Protein AF-0000000077946721 (afdb_homodimer)

Secondary structure (DSSP, 8-state):
--------EEHHHHHHHHTSTT-TTPEEEEEEEEE--TT-------EEEEEEE-HHHHHHHHHTT-EEE-HHHHHHH-TT-TTEEEE-------HHHHHHSS-TTSTT-----------TTS-S-----/--------EEHHHHHHHHTSTT-TTPEEEEEEEEE--TT-------EEEEEEE-HHHHHHHHHTT-EEE-HHHHHHH-TT-TTEEEE-------HHHHHHSS-TTSTT-------------S-------

Structure (mmCIF, N/CA/C/O backbone):
data_AF-0000000077946721-model_v1
#
loop_
_entity.id
_entity.type
_entity.pdbx_description
1 polymer 'Large ribosomal subunit protein uL15/eL18 domain-containing protein'
#
loop_
_atom_site.group_PDB
_atom_site.id
_atom_site.type_symbol
_atom_site.label_atom_id
_atom_site.label_alt_id
_atom_site.label_comp_id
_atom_site.label_asym_id
_atom_site.label_entity_id
_atom_site.label_seq_id
_atom_site.pdbx_PDB_ins_code
_atom_site.Cartn_x
_atom_site.Cartn_y
_atom_site.Cartn_z
_atom_site.occupancy
_atom_site.B_iso_or_equiv
_atom_site.auth_seq_id
_atom_site.auth_comp_id
_atom_site.auth_asym_id
_atom_site.auth_atom_id
_atom_site.pdbx_PDB_model_num
ATOM 1 N N . MET A 1 1 ? -19.969 -5.113 9.062 1 30.31 1 MET A N 1
ATOM 2 C CA . MET A 1 1 ? -19.062 -4.945 7.926 1 30.31 1 MET A CA 1
ATOM 3 C C . MET A 1 1 ? -17.891 -4.035 8.289 1 30.31 1 MET A C 1
ATOM 5 O O . MET A 1 1 ? -18.094 -2.871 8.641 1 30.31 1 MET A O 1
ATOM 9 N N . SER A 1 2 ? -17.016 -4.566 8.883 1 35.28 2 SER A N 1
ATOM 10 C CA . SER A 1 2 ? -15.914 -3.699 9.305 1 35.28 2 SER A CA 1
ATOM 11 C C . SER A 1 2 ? -15.398 -2.857 8.141 1 35.28 2 SER A C 1
ATOM 13 O O . SER A 1 2 ? -15.156 -3.377 7.055 1 35.28 2 SER A O 1
ATOM 15 N N . LYS A 1 3 ? -16.109 -1.803 7.871 1 43.62 3 LYS A N 1
ATOM 16 C CA . LYS A 1 3 ? -15.609 -0.827 6.91 1 43.62 3 LYS A CA 1
ATOM 17 C C . LYS A 1 3 ? -14.102 -0.644 7.055 1 43.62 3 LYS A C 1
ATOM 19 O O . LYS A 1 3 ? -13.641 0.12 7.906 1 43.62 3 LYS A O 1
ATOM 24 N N . THR A 1 4 ? -13.414 -1.786 6.945 1 49 4 THR A N 1
ATOM 25 C CA . THR A 1 4 ? -11.969 -1.622 7.078 1 49 4 THR A CA 1
ATOM 26 C C . THR A 1 4 ? -11.492 -0.4 6.297 1 49 4 THR A C 1
ATOM 28 O O . THR A 1 4 ? -11.258 -0.481 5.09 1 49 4 THR A O 1
ATOM 31 N N . ASN A 1 5 ? -12.211 0.656 6.574 1 50.84 5 ASN A N 1
ATOM 32 C CA . ASN A 1 5 ? -11.82 1.973 6.086 1 50.84 5 ASN A CA 1
ATOM 33 C C . ASN A 1 5 ? -10.359 2.279 6.406 1 50.84 5 ASN A C 1
ATOM 35 O O . ASN A 1 5 ? -9.852 1.864 7.449 1 50.84 5 ASN A O 1
ATOM 39 N N . ARG A 1 6 ? -9.531 2.207 5.43 1 64.38 6 ARG A N 1
ATOM 40 C CA . ARG A 1 6 ? -8.18 2.68 5.723 1 64.38 6 ARG A CA 1
ATOM 41 C C . ARG A 1 6 ? -8.188 4.148 6.125 1 64.38 6 ARG A C 1
ATOM 43 O O . ARG A 1 6 ? -8.469 5.023 5.301 1 64.38 6 ARG A O 1
ATOM 50 N N . PRO A 1 7 ? -8.031 4.348 7.453 1 70.81 7 PRO A N 1
ATOM 51 C CA . PRO A 1 7 ? -8.086 5.734 7.914 1 70.81 7 PRO A CA 1
ATOM 52 C C . PRO A 1 7 ? -7.129 6.648 7.156 1 70.81 7 PRO A C 1
ATOM 54 O O . PRO A 1 7 ? -6.066 6.203 6.715 1 70.81 7 PRO A O 1
ATOM 57 N N . PRO A 1 8 ? -7.672 7.84 6.898 1 84.94 8 PRO A N 1
ATOM 58 C CA . PRO A 1 8 ? -6.781 8.82 6.277 1 84.94 8 PRO A CA 1
ATOM 59 C C . PRO A 1 8 ? -5.512 9.062 7.094 1 84.94 8 PRO A C 1
ATOM 61 O O . PRO A 1 8 ? -5.496 8.82 8.305 1 84.94 8 PRO A O 1
ATOM 64 N N . LEU A 1 9 ? -4.492 9.359 6.453 1 92.62 9 LEU A N 1
ATOM 65 C CA . LEU A 1 9 ? -3.213 9.664 7.078 1 92.62 9 LEU A CA 1
ATOM 66 C C . LEU A 1 9 ? -2.928 11.164 7.02 1 92.62 9 LEU A C 1
ATOM 68 O O . LEU A 1 9 ? -2.904 11.75 5.934 1 92.62 9 LEU A O 1
ATOM 72 N N . SER A 1 10 ? -2.742 11.773 8.203 1 95.06 10 SER A N 1
ATOM 73 C CA . SER A 1 10 ? -2.422 13.195 8.234 1 95.06 10 SER A CA 1
ATOM 74 C C . SER A 1 10 ? -0.959 13.445 7.883 1 95.06 10 SER A C 1
ATOM 76 O O . SER A 1 10 ? -0.113 12.57 8.07 1 95.06 10 SER A O 1
ATOM 78 N N . ILE A 1 11 ? -0.717 14.609 7.379 1 95.56 11 ILE A N 1
ATOM 79 C CA . ILE A 1 11 ? 0.647 14.977 7.02 1 95.56 11 ILE A CA 1
ATOM 80 C C . ILE A 1 11 ? 1.546 14.891 8.25 1 95.56 11 ILE A C 1
ATOM 82 O O . ILE A 1 11 ? 2.713 14.508 8.148 1 95.56 11 ILE A O 1
ATOM 86 N N . SER A 1 12 ? 1.035 15.297 9.438 1 94.81 12 SER A N 1
ATOM 87 C CA . SER A 1 12 ? 1.824 15.25 10.664 1 94.81 12 SER A CA 1
ATOM 88 C C . SER A 1 12 ? 2.281 13.828 10.969 1 94.81 12 SER A C 1
ATOM 90 O O . SER A 1 12 ? 3.443 13.602 11.312 1 94.81 12 SER A O 1
ATOM 92 N N . ARG A 1 13 ? 1.341 12.906 10.82 1 92.62 13 ARG A N 1
ATOM 93 C CA . ARG A 1 13 ? 1.672 11.508 11.07 1 92.62 13 ARG A CA 1
ATOM 94 C C . ARG A 1 13 ? 2.646 10.977 10.023 1 92.62 13 ARG A C 1
ATOM 96 O O . ARG A 1 13 ? 3.561 10.219 10.344 1 92.62 13 ARG A O 1
ATOM 103 N N . LEU A 1 14 ? 2.371 11.336 8.844 1 94 14 LEU A N 1
ATOM 104 C CA . LEU A 1 14 ? 3.264 10.969 7.75 1 94 14 LEU A CA 1
ATOM 105 C C . LEU A 1 14 ? 4.691 11.414 8.039 1 94 14 LEU A C 1
ATOM 107 O O . LEU A 1 14 ? 5.629 10.617 7.926 1 94 14 LEU A O 1
ATOM 111 N N . ILE A 1 15 ? 4.824 12.641 8.492 1 94.5 15 ILE A N 1
ATOM 112 C CA . ILE A 1 15 ? 6.137 13.211 8.789 1 94.5 15 ILE A CA 1
ATOM 113 C C . ILE A 1 15 ? 6.789 12.438 9.93 1 94.5 15 ILE A C 1
ATOM 115 O O . ILE A 1 15 ? 7.977 12.102 9.867 1 94.5 15 ILE A O 1
ATOM 119 N N . ARG A 1 16 ? 6.055 12.133 10.906 1 92.38 16 ARG A N 1
ATOM 120 C CA . ARG A 1 16 ? 6.578 11.414 12.062 1 92.38 16 ARG A CA 1
ATOM 121 C C . ARG A 1 16 ? 7.109 10.039 11.656 1 92.38 16 ARG A C 1
ATOM 123 O O . ARG A 1 16 ? 8.188 9.633 12.094 1 92.38 16 ARG A O 1
ATOM 130 N N . LYS A 1 17 ? 6.391 9.414 10.797 1 91.19 17 LYS A N 1
ATOM 131 C CA . LYS A 1 17 ? 6.785 8.078 10.359 1 91.19 17 LYS A CA 1
ATOM 132 C C . LYS A 1 17 ? 8.008 8.133 9.445 1 91.19 17 LYS A C 1
ATOM 134 O O . LYS A 1 17 ? 8.836 7.215 9.445 1 91.19 17 LYS A O 1
ATOM 139 N N . MET A 1 18 ? 8.062 9.148 8.758 1 92.81 18 MET A N 1
ATOM 140 C CA . MET A 1 18 ? 9.156 9.258 7.793 1 92.81 18 MET A CA 1
ATOM 141 C C . MET A 1 18 ? 10.445 9.703 8.484 1 92.81 18 MET A C 1
ATOM 143 O O . MET A 1 18 ? 11.523 9.609 7.895 1 92.81 18 MET A O 1
ATOM 147 N N . LYS A 1 19 ? 10.328 10.156 9.656 1 90.31 19 LYS A N 1
ATOM 148 C CA . LYS A 1 19 ? 11.5 10.594 10.398 1 90.31 19 LYS A CA 1
ATOM 149 C C . LYS A 1 19 ? 12.312 9.406 10.906 1 90.31 19 LYS A C 1
ATOM 151 O O . LYS A 1 19 ? 13.469 9.562 11.297 1 90.31 19 LYS A O 1
ATOM 156 N N . ASN A 1 20 ? 11.688 8.25 10.875 1 86.62 20 ASN A N 1
ATOM 157 C CA . ASN A 1 20 ? 12.414 7.059 11.289 1 86.62 20 ASN A CA 1
ATOM 158 C C . ASN A 1 20 ? 13.688 6.863 10.461 1 86.62 20 ASN A C 1
ATOM 160 O O . ASN A 1 20 ? 13.68 7.086 9.25 1 86.62 20 ASN A O 1
ATOM 164 N N . PRO A 1 21 ? 14.758 6.469 11.148 1 82.38 21 PRO A N 1
ATOM 165 C CA . PRO A 1 21 ? 16.016 6.277 10.422 1 82.38 21 PRO A CA 1
ATOM 166 C C . PRO A 1 21 ? 15.883 5.273 9.273 1 82.38 21 PRO A C 1
ATOM 168 O O . PRO A 1 21 ? 15.18 4.273 9.406 1 82.38 21 PRO A O 1
ATOM 171 N N . GLY A 1 22 ? 16.531 5.562 8.188 1 82.62 22 GLY A N 1
ATOM 172 C CA . GLY A 1 22 ? 16.531 4.66 7.043 1 82.62 22 GLY A CA 1
ATOM 173 C C . GLY A 1 22 ? 15.477 5 6.012 1 82.62 22 GLY A C 1
ATOM 174 O O . GLY A 1 22 ? 15.367 4.332 4.984 1 82.62 22 GLY A O 1
ATOM 175 N N . ARG A 1 23 ? 14.742 6.008 6.367 1 85.62 23 ARG A N 1
ATOM 176 C CA . ARG A 1 23 ? 13.664 6.363 5.445 1 85.62 23 ARG A CA 1
ATOM 177 C C . ARG A 1 23 ? 13.977 7.668 4.723 1 85.62 23 ARG A C 1
ATOM 179 O O . ARG A 1 23 ? 13.086 8.266 4.105 1 85.62 23 ARG A O 1
ATOM 186 N N . GLU A 1 24 ? 15.266 7.902 4.785 1 85.31 24 GLU A N 1
ATOM 187 C CA . GLU A 1 24 ? 15.688 9.125 4.105 1 85.31 24 GLU A CA 1
ATOM 188 C C . GLU A 1 24 ? 15.602 8.969 2.59 1 85.31 24 GLU A C 1
ATOM 190 O O . GLU A 1 24 ? 16.016 7.945 2.037 1 85.31 24 GLU A O 1
ATOM 195 N N . ASN A 1 25 ? 14.977 9.805 1.843 1 86.56 25 ASN A N 1
ATOM 196 C CA . ASN A 1 25 ? 14.898 9.883 0.388 1 86.56 25 ASN A CA 1
ATOM 197 C C . ASN A 1 25 ? 13.953 8.828 -0.177 1 86.56 25 ASN A C 1
ATOM 199 O O . ASN A 1 25 ? 13.945 8.578 -1.384 1 86.56 25 ASN A O 1
ATOM 203 N N . LEU A 1 26 ? 13.297 8.148 0.708 1 91.44 26 LEU A N 1
ATOM 204 C CA . LEU A 1 26 ? 12.312 7.184 0.243 1 91.44 26 LEU A CA 1
ATOM 205 C C . LEU A 1 26 ? 10.977 7.863 -0.048 1 91.44 26 LEU A C 1
ATOM 207 O O . LEU A 1 26 ? 10.672 8.906 0.53 1 91.44 26 LEU A O 1
ATOM 211 N N . THR A 1 27 ? 10.289 7.281 -0.917 1 94.38 27 THR A N 1
ATOM 212 C CA . THR A 1 27 ? 8.945 7.766 -1.222 1 94.38 27 THR A CA 1
ATOM 213 C C . THR A 1 27 ? 7.922 7.164 -0.26 1 94.38 27 THR A C 1
ATOM 215 O O . THR A 1 27 ? 7.844 5.945 -0.11 1 94.38 27 THR A O 1
ATOM 218 N N . ALA A 1 28 ? 7.219 8.031 0.441 1 95.06 28 ALA A N 1
ATOM 219 C CA . ALA A 1 28 ? 6.133 7.559 1.298 1 95.06 28 ALA A CA 1
ATOM 220 C C . ALA A 1 28 ? 4.93 7.125 0.469 1 95.06 28 ALA A C 1
ATOM 222 O O . ALA A 1 28 ? 4.375 7.918 -0.294 1 95.06 28 ALA A O 1
ATOM 223 N N . VAL A 1 29 ? 4.523 5.887 0.625 1 94.25 29 VAL A N 1
ATOM 224 C CA . VAL A 1 29 ? 3.4 5.332 -0.123 1 94.25 29 VAL A CA 1
ATOM 225 C C . VAL A 1 29 ? 2.219 5.102 0.816 1 94.25 29 VAL A C 1
ATOM 227 O O . VAL A 1 29 ? 2.344 4.387 1.815 1 94.25 29 VAL A O 1
ATOM 230 N N . VAL A 1 30 ? 1.104 5.746 0.432 1 93.19 30 VAL A N 1
ATOM 231 C CA . VAL A 1 30 ? -0.109 5.645 1.237 1 93.19 30 VAL A CA 1
ATOM 232 C C . VAL A 1 30 ? -1.278 5.207 0.358 1 93.19 30 VAL A C 1
ATOM 234 O O . VAL A 1 30 ? -1.646 5.91 -0.588 1 93.19 30 VAL A O 1
ATOM 237 N N . VAL A 1 31 ? -1.784 4.047 0.644 1 92.56 31 VAL A N 1
ATOM 238 C CA . VAL A 1 31 ? -2.98 3.607 -0.068 1 92.56 31 VAL A CA 1
ATOM 239 C C . VAL A 1 31 ? -4.223 4.18 0.609 1 92.56 31 VAL A C 1
ATOM 241 O O . VAL A 1 31 ? -4.941 3.463 1.312 1 92.56 31 VAL A O 1
ATOM 244 N N . GLY A 1 32 ? -4.5 5.41 0.414 1 92.44 32 GLY A N 1
ATOM 245 C CA . GLY A 1 32 ? -5.582 6.176 1.014 1 92.44 32 GLY A CA 1
ATOM 246 C C . GLY A 1 32 ? -5.434 7.672 0.81 1 92.44 32 GLY A C 1
ATOM 247 O O . GLY A 1 32 ? -4.859 8.117 -0.186 1 92.44 32 GLY A O 1
ATOM 248 N N . THR A 1 33 ? -6.07 8.344 1.783 1 93.75 33 THR A N 1
ATOM 249 C CA . THR A 1 33 ? -6.082 9.797 1.658 1 93.75 33 THR A CA 1
ATOM 250 C C . THR A 1 33 ? -5.094 10.438 2.631 1 93.75 33 THR A C 1
ATOM 252 O O . THR A 1 33 ? -5.02 10.039 3.797 1 93.75 33 THR A O 1
ATOM 255 N N . ILE A 1 34 ? -4.324 11.352 2.098 1 95.94 34 ILE A N 1
ATOM 256 C CA . ILE A 1 34 ? -3.475 12.188 2.939 1 95.94 34 ILE A CA 1
ATOM 257 C C . ILE A 1 34 ? -4.168 13.523 3.211 1 95.94 34 ILE A C 1
ATOM 259 O O . ILE A 1 34 ? -4.625 14.188 2.281 1 95.94 34 ILE A O 1
ATOM 263 N N . THR A 1 35 ? -4.219 13.82 4.461 1 96.62 35 THR A N 1
ATOM 264 C CA . THR A 1 35 ? -4.934 15.039 4.84 1 96.62 35 THR A CA 1
ATOM 265 C C . THR A 1 35 ? -3.979 16.047 5.457 1 96.62 35 THR A C 1
ATOM 267 O O . THR A 1 35 ? -2.865 15.703 5.859 1 96.62 35 THR A O 1
ATOM 270 N N . ASP A 1 36 ? -4.5 17.234 5.484 1 95.31 36 ASP A N 1
ATOM 271 C CA . ASP A 1 36 ? -3.725 18.312 6.094 1 95.31 36 ASP A CA 1
ATOM 272 C C . ASP A 1 36 ? -3.865 18.297 7.613 1 95.31 36 ASP A C 1
ATOM 274 O O . ASP A 1 36 ? -4.816 17.719 8.148 1 95.31 36 ASP A O 1
ATOM 278 N N . ASP A 1 37 ? -2.809 18.875 8.148 1 93.62 37 ASP A N 1
ATOM 279 C CA . ASP A 1 37 ? -2.779 19.125 9.586 1 93.62 37 ASP A CA 1
ATOM 280 C C . ASP A 1 37 ? -2.359 20.562 9.891 1 93.62 37 ASP A C 1
ATOM 282 O O . ASP A 1 37 ? -1.182 20.906 9.766 1 93.62 37 ASP A O 1
ATOM 286 N N . VAL A 1 38 ? -3.293 21.344 10.43 1 88.31 38 VAL A N 1
ATOM 287 C CA . VAL A 1 38 ? -3.105 22.781 10.594 1 88.31 38 VAL A CA 1
ATOM 288 C C . VAL A 1 38 ? -2.107 23.047 11.719 1 88.31 38 VAL A C 1
ATOM 290 O O . VAL A 1 38 ? -1.571 24.141 11.836 1 88.31 38 VAL A O 1
ATOM 293 N N . ARG A 1 39 ? -1.866 22.047 12.539 1 88.38 39 ARG A N 1
ATOM 294 C CA . ARG A 1 39 ? -0.975 22.203 13.688 1 88.38 39 ARG A CA 1
ATOM 295 C C . ARG A 1 39 ? 0.486 22.141 13.258 1 88.38 39 ARG A C 1
ATOM 297 O O . ARG A 1 39 ? 1.378 22.547 14 1 88.38 39 ARG A O 1
ATOM 304 N N . LEU A 1 40 ? 0.627 21.641 12.031 1 88 40 LEU A N 1
ATOM 305 C CA . LEU A 1 40 ? 1.99 21.516 11.523 1 88 40 LEU A CA 1
ATOM 306 C C . LEU A 1 40 ? 2.5 22.859 11 1 88 40 LEU A C 1
ATOM 308 O O . LEU A 1 40 ? 1.855 23.484 10.148 1 88 40 LEU A O 1
ATOM 312 N N . LEU A 1 41 ? 3.609 23.312 11.586 1 83.94 41 LEU A N 1
ATOM 313 C CA . LEU A 1 41 ? 4.156 24.609 11.195 1 83.94 41 LEU A CA 1
ATOM 314 C C . LEU A 1 41 ? 5.012 24.469 9.938 1 83.94 41 LEU A C 1
ATOM 316 O O . LEU A 1 41 ? 4.898 25.281 9.016 1 83.94 41 LEU A O 1
ATOM 320 N N . LYS A 1 42 ? 5.855 23.469 9.875 1 90.25 42 LYS A N 1
ATOM 321 C CA . LYS A 1 42 ? 6.73 23.281 8.719 1 90.25 42 LYS A CA 1
ATOM 322 C C . LYS A 1 42 ? 6.656 21.844 8.195 1 90.25 42 LYS A C 1
ATOM 324 O O . LYS A 1 42 ? 6.68 20.891 8.977 1 90.25 42 LYS A O 1
ATOM 329 N N . VAL A 1 43 ? 6.562 21.828 6.926 1 92.44 43 VAL A N 1
ATOM 330 C CA . VAL A 1 43 ? 6.555 20.531 6.25 1 92.44 43 VAL A CA 1
ATOM 331 C C . VAL A 1 43 ? 7.898 20.312 5.559 1 92.44 43 VAL A C 1
ATOM 333 O O . VAL A 1 43 ? 8.352 21.141 4.781 1 92.44 43 VAL A O 1
ATOM 336 N N . PRO A 1 44 ? 8.57 19.281 5.895 1 94.62 44 PRO A N 1
ATOM 337 C CA . PRO A 1 44 ? 9.812 18.969 5.188 1 94.62 44 PRO A CA 1
ATOM 338 C C . PRO A 1 44 ? 9.586 18.547 3.738 1 94.62 44 PRO A C 1
ATOM 340 O O . PRO A 1 44 ? 8.438 18.312 3.336 1 94.62 44 PRO A O 1
ATOM 343 N N . LYS A 1 45 ? 10.727 18.516 3.051 1 94.94 45 LYS A N 1
ATOM 344 C CA . LYS A 1 45 ? 10.672 18 1.682 1 94.94 45 LYS A CA 1
ATOM 345 C C . LYS A 1 45 ? 10.406 16.5 1.658 1 94.94 45 LYS A C 1
ATOM 347 O O . LYS A 1 45 ? 11.211 15.719 2.156 1 94.94 45 LYS A O 1
ATOM 352 N N . LEU A 1 46 ? 9.266 16.156 1.107 1 94.5 46 LEU A N 1
ATOM 353 C CA . LEU A 1 46 ? 8.867 14.758 1.087 1 94.5 46 LEU A CA 1
ATOM 354 C C . LEU A 1 46 ? 8.453 14.328 -0.317 1 94.5 46 LEU A C 1
ATOM 356 O O . LEU A 1 46 ? 7.922 15.133 -1.084 1 94.5 46 LEU A O 1
ATOM 360 N N . LYS A 1 47 ? 8.727 13.109 -0.619 1 96.12 47 LYS A N 1
ATOM 361 C CA . LYS A 1 47 ? 8.141 12.461 -1.79 1 96.12 47 LYS A CA 1
ATOM 362 C C . LYS A 1 47 ? 6.984 11.547 -1.395 1 96.12 47 LYS A C 1
ATOM 364 O O . LYS A 1 47 ? 7.148 10.656 -0.557 1 96.12 47 LYS A O 1
ATOM 369 N N . VAL A 1 48 ? 5.867 11.797 -2.012 1 96.81 48 VAL A N 1
ATOM 370 C CA . VAL A 1 48 ? 4.68 11.094 -1.542 1 96.81 48 VAL A CA 1
ATOM 371 C C . VAL A 1 48 ? 3.932 10.492 -2.729 1 96.81 48 VAL A C 1
ATOM 373 O O . VAL A 1 48 ? 3.828 11.117 -3.787 1 96.81 48 VAL A O 1
ATOM 376 N N . CYS A 1 49 ? 3.457 9.297 -2.531 1 96.75 49 CYS A N 1
ATOM 377 C CA . CYS A 1 49 ? 2.52 8.617 -3.418 1 96.75 49 CYS A CA 1
ATOM 378 C C . CYS A 1 49 ? 1.262 8.195 -2.666 1 96.75 49 CYS A C 1
ATOM 380 O O . CYS A 1 49 ? 1.34 7.496 -1.656 1 96.75 49 CYS A O 1
ATOM 382 N N . ALA A 1 50 ? 0.081 8.695 -3.141 1 96.5 50 ALA A N 1
ATOM 383 C CA . ALA A 1 50 ? -1.162 8.375 -2.443 1 96.5 50 ALA A CA 1
ATOM 384 C C . ALA A 1 50 ? -2.332 8.289 -3.418 1 96.5 50 ALA A C 1
ATOM 386 O O . ALA A 1 50 ? -2.26 8.812 -4.531 1 96.5 50 ALA A O 1
ATOM 387 N N . LEU A 1 51 ? -3.416 7.609 -2.998 1 95.06 51 LEU A N 1
ATOM 388 C CA . LEU A 1 51 ? -4.621 7.574 -3.818 1 95.06 51 LEU A CA 1
ATOM 389 C C . LEU A 1 51 ? -5.227 8.969 -3.959 1 95.06 51 LEU A C 1
ATOM 391 O O . LEU A 1 51 ? -5.664 9.352 -5.047 1 95.06 51 LEU A O 1
ATOM 395 N N . LYS A 1 52 ? -5.203 9.633 -2.791 1 95.06 52 LYS A N 1
ATOM 396 C CA . LYS A 1 52 ? -5.75 10.992 -2.762 1 95.06 52 LYS A CA 1
ATOM 397 C C . LYS A 1 52 ? -4.984 11.867 -1.777 1 95.06 52 LYS A C 1
ATOM 399 O O . LYS A 1 52 ? -4.594 11.414 -0.701 1 95.06 52 LYS A O 1
ATOM 404 N N . VAL A 1 53 ? -4.77 13.117 -2.252 1 96.44 53 VAL A N 1
ATOM 405 C CA . VAL A 1 53 ? -4.199 14.141 -1.385 1 96.44 53 VAL A CA 1
ATOM 406 C C . VAL A 1 53 ? -5.109 15.367 -1.363 1 96.44 53 VAL A C 1
ATOM 408 O O . VAL A 1 53 ? -5.5 15.875 -2.416 1 96.44 53 VAL A O 1
ATOM 411 N N . THR A 1 54 ? -5.457 15.758 -0.145 1 97.06 54 THR A N 1
ATOM 412 C CA . THR A 1 54 ? -6.316 16.938 -0.058 1 97.06 54 THR A CA 1
ATOM 413 C C . THR A 1 54 ? -5.598 18.172 -0.591 1 97.06 54 THR A C 1
ATOM 415 O O . THR A 1 54 ? -4.367 18.219 -0.596 1 97.06 54 THR A O 1
ATOM 418 N N . ASP A 1 55 ? -6.371 19.109 -0.964 1 97 55 ASP A N 1
ATOM 419 C CA . ASP A 1 55 ? -5.824 20.312 -1.588 1 97 55 ASP A CA 1
ATOM 420 C C . ASP A 1 55 ? -4.855 21.031 -0.651 1 97 55 ASP A C 1
ATOM 422 O O . ASP A 1 55 ? -3.775 21.453 -1.07 1 97 55 ASP A O 1
ATOM 426 N N . ARG A 1 56 ? -5.195 21.203 0.575 1 96.12 56 ARG A N 1
ATOM 427 C CA . ARG A 1 56 ? -4.34 21.891 1.532 1 96.12 56 ARG A CA 1
ATOM 428 C C . ARG A 1 56 ? -3.041 21.125 1.762 1 96.12 56 ARG A C 1
ATOM 430 O O . ARG A 1 56 ? -1.961 21.719 1.788 1 96.12 56 ARG A O 1
ATOM 437 N N . ALA A 1 57 ? -3.182 19.828 1.873 1 97.12 57 ALA A N 1
ATOM 438 C CA . ALA A 1 57 ? -1.997 19 2.061 1 97.12 57 ALA A CA 1
ATOM 439 C C . ALA A 1 57 ? -1.08 19.062 0.843 1 97.12 57 ALA A C 1
ATOM 441 O O . ALA A 1 57 ? 0.141 19.156 0.982 1 97.12 57 ALA A O 1
ATOM 442 N N . ARG A 1 58 ? -1.725 19.031 -0.255 1 97.12 58 ARG A N 1
ATOM 443 C CA . ARG A 1 58 ? -0.977 19.109 -1.505 1 97.12 58 ARG A CA 1
ATOM 444 C C . ARG A 1 58 ? -0.177 20.406 -1.58 1 97.12 58 ARG A C 1
ATOM 446 O O . ARG A 1 58 ? 1.011 20.391 -1.909 1 97.12 58 ARG A O 1
ATOM 453 N N . SER A 1 59 ? -0.86 21.453 -1.347 1 96.69 59 SER A N 1
ATOM 454 C CA . SER A 1 59 ? -0.227 22.766 -1.397 1 96.69 59 SER A CA 1
ATOM 455 C C . SER A 1 59 ? 0.954 22.844 -0.435 1 96.69 59 SER A C 1
ATOM 457 O O . SER A 1 59 ? 2.02 23.359 -0.793 1 96.69 59 SER A O 1
ATOM 459 N N . ARG A 1 60 ? 0.828 22.312 0.699 1 96.12 60 ARG A N 1
ATOM 460 C CA . ARG A 1 60 ? 1.874 22.391 1.715 1 96.12 60 ARG A CA 1
ATOM 461 C C . ARG A 1 60 ? 3.068 21.531 1.337 1 96.12 60 ARG A C 1
ATOM 463 O O . ARG A 1 60 ? 4.219 21.938 1.512 1 96.12 60 ARG A O 1
ATOM 470 N N . ILE A 1 61 ? 2.783 20.375 0.776 1 96.81 61 ILE A N 1
ATOM 471 C CA . ILE A 1 61 ? 3.85 19.453 0.381 1 96.81 61 ILE A CA 1
ATOM 472 C C . ILE A 1 61 ? 4.652 20.062 -0.767 1 96.81 61 ILE A C 1
ATOM 474 O O . ILE A 1 61 ? 5.887 20.047 -0.747 1 96.81 61 ILE A O 1
ATOM 478 N N . LEU A 1 62 ? 3.93 20.641 -1.676 1 97.06 62 LEU A N 1
ATOM 479 C CA . LEU A 1 62 ? 4.598 21.234 -2.836 1 97.06 62 LEU A CA 1
ATOM 480 C C . LEU A 1 62 ? 5.359 22.5 -2.447 1 97.06 62 LEU A C 1
ATOM 482 O O . LEU A 1 62 ? 6.457 22.734 -2.949 1 97.06 62 LEU A O 1
ATOM 486 N N . LYS A 1 63 ? 4.832 23.281 -1.546 1 96.31 63 LYS A N 1
ATOM 487 C CA . LYS A 1 63 ? 5.484 24.5 -1.071 1 96.31 63 LYS A CA 1
ATOM 488 C C . LYS A 1 63 ? 6.797 24.172 -0.36 1 96.31 63 LYS A C 1
ATOM 490 O O . LYS A 1 63 ? 7.746 24.953 -0.417 1 96.31 63 LYS A O 1
ATOM 495 N N . ALA A 1 64 ? 6.879 23.047 0.202 1 96.38 64 ALA A N 1
ATOM 496 C CA . ALA A 1 64 ? 8.07 22.625 0.929 1 96.38 64 ALA A CA 1
ATOM 497 C C . ALA A 1 64 ? 9.117 22.047 -0.022 1 96.38 64 ALA A C 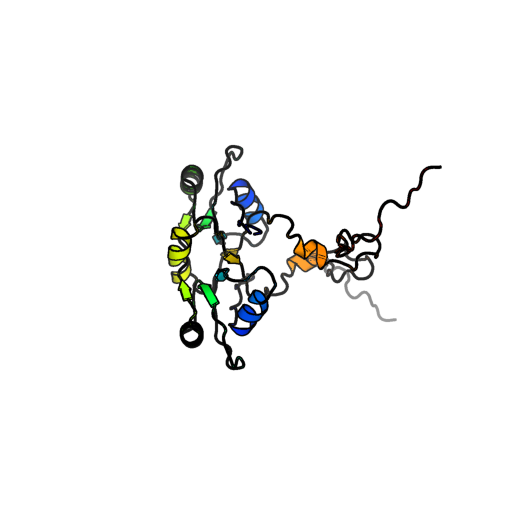1
ATOM 499 O O . ALA A 1 64 ? 10.219 21.688 0.4 1 96.38 64 ALA A O 1
ATOM 500 N N . GLY A 1 65 ? 8.734 21.984 -1.297 1 96.44 65 GLY A N 1
ATOM 501 C CA . GLY A 1 65 ? 9.656 21.438 -2.283 1 96.44 65 GLY A CA 1
ATOM 502 C C . GLY A 1 65 ? 9.516 19.938 -2.465 1 96.44 65 GLY A C 1
ATOM 503 O O . GLY A 1 65 ? 10.414 19.297 -3.02 1 96.44 65 GLY A O 1
ATOM 504 N N . GLY A 1 66 ? 8.453 19.469 -1.971 1 96.81 66 GLY A N 1
ATOM 505 C CA . GLY A 1 66 ? 8.219 18.047 -2.102 1 96.81 66 GLY A CA 1
ATOM 506 C C . GLY A 1 66 ? 7.637 17.656 -3.449 1 96.81 66 GLY A C 1
ATOM 507 O O . GLY A 1 66 ? 7.484 18.5 -4.332 1 96.81 66 GLY A O 1
ATOM 508 N N . GLN A 1 67 ? 7.512 16.312 -3.537 1 97.06 67 GLN A N 1
ATOM 509 C CA . GLN A 1 67 ? 6.953 15.75 -4.762 1 97.06 67 GLN A CA 1
ATOM 510 C C . GLN A 1 67 ? 5.777 14.828 -4.457 1 97.06 67 GLN A C 1
ATOM 512 O O . GLN A 1 67 ? 5.824 14.047 -3.5 1 97.06 67 GLN A O 1
ATOM 517 N N . ILE A 1 68 ? 4.809 14.969 -5.277 1 97 68 ILE A N 1
ATOM 518 C CA . ILE A 1 68 ? 3.66 14.07 -5.215 1 97 68 ILE A CA 1
ATOM 519 C C . ILE A 1 68 ? 3.535 13.305 -6.527 1 97 68 ILE A C 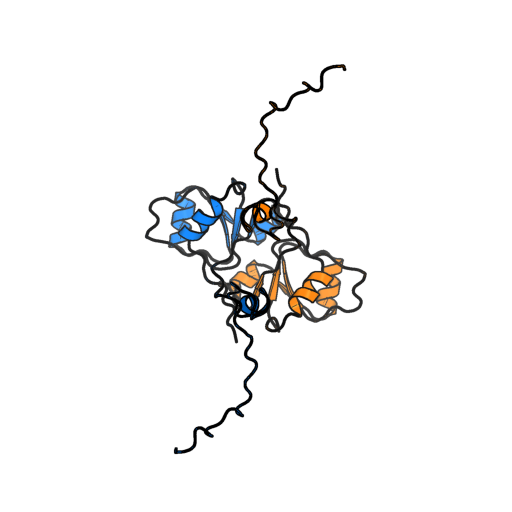1
ATOM 521 O O . ILE A 1 68 ? 3.406 13.906 -7.598 1 97 68 ILE A O 1
ATOM 525 N N . ILE A 1 69 ? 3.582 12 -6.461 1 95.5 69 ILE A N 1
ATOM 526 C CA . ILE A 1 69 ? 3.467 11.18 -7.66 1 95.5 69 ILE A CA 1
ATOM 527 C C . ILE A 1 69 ? 2.268 10.25 -7.535 1 95.5 69 ILE A C 1
ATOM 529 O O . ILE A 1 69 ? 1.797 9.977 -6.426 1 95.5 69 ILE A O 1
ATOM 533 N N . THR A 1 70 ? 1.796 9.82 -8.695 1 94.56 70 THR A N 1
ATOM 534 C CA . THR A 1 70 ? 0.726 8.828 -8.719 1 94.56 70 THR A CA 1
ATOM 535 C C . THR A 1 70 ? 1.297 7.418 -8.656 1 94.56 70 THR A C 1
ATOM 537 O O . THR A 1 70 ? 2.5 7.219 -8.844 1 94.56 70 THR A O 1
ATOM 540 N N . PHE A 1 71 ? 0.48 6.469 -8.367 1 94.25 71 PHE A N 1
ATOM 541 C CA . PHE A 1 71 ? 0.929 5.082 -8.344 1 94.25 71 PHE A CA 1
ATOM 542 C C . PHE A 1 71 ? 1.38 4.637 -9.734 1 94.25 71 PHE A C 1
ATOM 544 O O . PHE A 1 71 ? 2.287 3.811 -9.859 1 94.25 71 PHE A O 1
ATOM 551 N N . ASP A 1 72 ? 0.725 5.137 -10.68 1 90.56 72 ASP A N 1
ATOM 552 C CA . ASP A 1 72 ? 1.14 4.77 -12.031 1 90.56 72 ASP A CA 1
ATOM 553 C C . ASP A 1 72 ? 2.564 5.242 -12.32 1 90.56 72 ASP A C 1
ATOM 555 O O . ASP A 1 72 ? 3.344 4.531 -12.961 1 90.56 72 ASP A O 1
ATOM 559 N N . GLN A 1 73 ? 2.84 6.43 -11.898 1 94.38 73 GLN A N 1
ATOM 560 C CA . GLN A 1 73 ? 4.195 6.941 -12.039 1 94.38 73 GLN A CA 1
ATOM 561 C C . GLN A 1 73 ? 5.184 6.121 -11.219 1 94.38 73 GLN A C 1
ATOM 563 O O . GLN A 1 73 ? 6.297 5.844 -11.664 1 94.38 73 GLN A O 1
ATOM 568 N N . LEU A 1 74 ? 4.727 5.797 -10.047 1 93.62 74 LEU A N 1
ATOM 569 C CA . LEU A 1 74 ? 5.57 4.949 -9.211 1 93.62 74 LEU A CA 1
ATOM 570 C C . LEU A 1 74 ? 5.832 3.607 -9.891 1 93.62 74 LEU A C 1
ATOM 572 O O . LEU A 1 74 ? 6.961 3.105 -9.867 1 93.62 74 LEU A O 1
ATOM 576 N N . ALA A 1 75 ? 4.762 3.043 -10.484 1 93.94 75 ALA A N 1
ATOM 577 C CA . ALA A 1 75 ? 4.879 1.751 -11.156 1 93.94 75 ALA A CA 1
ATOM 578 C C . ALA A 1 75 ? 5.898 1.811 -12.289 1 93.94 75 ALA A C 1
ATOM 580 O O . ALA A 1 75 ? 6.578 0.821 -12.57 1 93.94 75 ALA A O 1
ATOM 581 N N . LEU A 1 76 ? 6.023 2.961 -12.938 1 92.12 76 LEU A N 1
ATOM 582 C CA . LEU A 1 76 ? 6.957 3.141 -14.047 1 92.12 76 LEU A CA 1
ATOM 583 C C . LEU A 1 76 ? 8.383 3.301 -13.531 1 92.12 76 LEU A C 1
ATOM 585 O O . LEU A 1 76 ? 9.328 2.766 -14.125 1 92.12 76 LEU A O 1
ATOM 589 N N . THR A 1 77 ? 8.469 3.998 -12.414 1 91.69 77 THR A N 1
ATOM 590 C CA . THR A 1 77 ? 9.805 4.324 -11.922 1 91.69 77 THR A CA 1
ATOM 591 C C . THR A 1 77 ? 10.328 3.217 -11.008 1 91.69 77 THR A C 1
ATOM 593 O O . THR A 1 77 ? 11.523 2.92 -11.008 1 91.69 77 THR A O 1
ATOM 596 N N . ALA A 1 78 ? 9.422 2.609 -10.211 1 91.69 78 ALA A N 1
ATOM 597 C CA . ALA A 1 78 ? 9.789 1.562 -9.266 1 91.69 78 ALA A CA 1
ATOM 598 C C . ALA A 1 78 ? 8.742 0.447 -9.25 1 91.69 78 ALA A C 1
ATOM 600 O O . ALA A 1 78 ? 8.031 0.267 -8.266 1 91.69 78 ALA A O 1
ATOM 601 N N . PRO A 1 79 ? 8.719 -0.399 -10.273 1 88.38 79 PRO A N 1
ATOM 602 C CA . PRO A 1 79 ? 7.684 -1.424 -10.414 1 88.38 79 PRO A CA 1
ATOM 603 C C . PRO A 1 79 ? 7.711 -2.445 -9.273 1 88.38 79 PRO A C 1
ATOM 605 O O . PRO A 1 79 ? 6.695 -3.088 -8.992 1 88.38 79 PRO A O 1
ATOM 608 N N . LYS A 1 80 ? 8.859 -2.58 -8.633 1 87.19 80 LYS A N 1
ATOM 609 C CA . LYS A 1 80 ? 8.961 -3.533 -7.535 1 87.19 80 LYS A CA 1
ATOM 610 C C . LYS A 1 80 ? 8.703 -2.854 -6.191 1 87.19 80 LYS A C 1
ATOM 612 O O . LYS A 1 80 ? 8.703 -3.51 -5.148 1 87.19 80 LYS A O 1
ATOM 617 N N . GLY A 1 81 ? 8.461 -1.596 -6.305 1 88 81 GLY A N 1
ATOM 618 C CA . GLY A 1 81 ? 8.227 -0.837 -5.086 1 88 81 GLY A CA 1
ATOM 619 C C . GLY A 1 81 ? 9.508 -0.492 -4.348 1 88 81 GLY A C 1
ATOM 620 O O . GLY A 1 81 ? 9.492 -0.297 -3.131 1 88 81 GLY A O 1
ATOM 621 N N . GLN A 1 82 ? 10.578 -0.552 -5.059 1 86.5 82 GLN A N 1
ATOM 622 C CA . GLN A 1 82 ? 11.852 -0.22 -4.426 1 86.5 82 GLN A CA 1
ATOM 623 C C . GLN A 1 82 ? 11.938 1.27 -4.109 1 86.5 82 GLN A C 1
ATOM 625 O O . GLN A 1 82 ? 11.344 2.094 -4.809 1 86.5 82 GLN A O 1
ATOM 630 N N 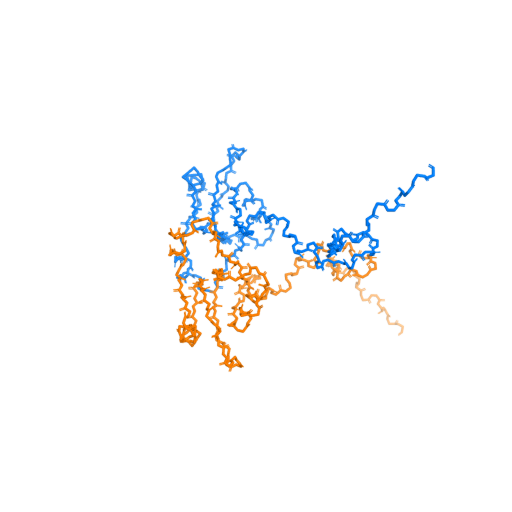. GLY A 1 83 ? 12.641 1.623 -3.031 1 87.44 83 GLY A N 1
ATOM 631 C CA . GLY A 1 83 ? 12.82 3.018 -2.66 1 87.44 83 GLY A CA 1
ATOM 632 C C . GLY A 1 83 ? 11.57 3.645 -2.068 1 87.44 83 GLY A C 1
ATOM 633 O O . GLY A 1 83 ? 11.367 4.855 -2.18 1 87.44 83 GLY A O 1
ATOM 634 N N . THR A 1 84 ? 10.75 2.771 -1.564 1 90.69 84 THR A N 1
ATOM 635 C CA . THR A 1 84 ? 9.516 3.287 -0.987 1 90.69 84 THR A CA 1
ATOM 636 C C . THR A 1 84 ? 9.336 2.779 0.441 1 90.69 84 THR A C 1
ATOM 638 O O . THR A 1 84 ? 9.984 1.818 0.852 1 90.69 84 THR A O 1
ATOM 641 N N . VAL A 1 85 ? 8.539 3.527 1.178 1 88.94 85 VAL A N 1
ATOM 642 C CA . VAL A 1 85 ? 8.047 3.098 2.482 1 88.94 85 VAL A CA 1
ATOM 643 C C . VAL A 1 85 ? 6.52 3.09 2.48 1 88.94 85 VAL A C 1
ATOM 645 O O . VAL A 1 85 ? 5.891 4.082 2.113 1 88.94 85 VAL A O 1
ATOM 648 N N . LEU A 1 86 ? 6.027 1.896 2.789 1 87.88 86 LEU A N 1
ATOM 649 C CA . LEU A 1 86 ? 4.578 1.764 2.855 1 87.88 86 LEU A CA 1
ATOM 650 C C . LEU A 1 86 ? 4.051 2.23 4.207 1 87.88 86 LEU A C 1
ATOM 652 O O . LEU A 1 86 ? 4.512 1.766 5.254 1 87.88 86 LEU A O 1
ATOM 656 N N . LEU A 1 87 ? 3.111 3.217 4.109 1 87.69 87 LEU A N 1
ATOM 657 C CA . LEU A 1 87 ? 2.527 3.764 5.328 1 87.69 87 LEU A CA 1
ATOM 658 C C . LEU A 1 87 ? 1.01 3.617 5.316 1 87.69 87 LEU A C 1
ATOM 660 O O . LEU A 1 87 ? 0.385 3.666 4.254 1 87.69 87 LEU A O 1
ATOM 664 N N . SER A 1 88 ? 0.431 3.27 6.48 1 81.94 88 SER A N 1
ATOM 665 C CA . SER A 1 88 ? -1.021 3.201 6.609 1 81.94 88 SER A CA 1
ATOM 666 C C . SER A 1 88 ? -1.506 3.975 7.828 1 81.94 88 SER A C 1
ATOM 668 O O . SER A 1 88 ? -0.737 4.219 8.766 1 81.94 88 SER A O 1
ATOM 670 N N . GLY A 1 89 ? -2.645 4.602 7.703 1 75.56 89 GLY A N 1
ATOM 671 C CA . GLY A 1 89 ? -3.238 5.234 8.875 1 75.56 89 GLY A CA 1
ATOM 672 C C . GLY A 1 89 ? -3.498 4.262 10.008 1 75.56 89 GLY A C 1
ATOM 673 O O . GLY A 1 89 ? -3.328 3.051 9.844 1 75.56 89 GLY A O 1
ATOM 674 N N . PRO A 1 90 ? -3.758 4.867 11.18 1 64.94 90 PRO A N 1
ATOM 675 C CA . PRO A 1 90 ? -4.02 4.008 12.336 1 64.94 90 PRO A CA 1
ATOM 676 C C . PRO A 1 90 ? -5.199 3.062 12.117 1 64.94 90 PRO A C 1
ATOM 678 O O . PRO A 1 90 ? -6.227 3.471 11.562 1 64.94 90 PRO A O 1
ATOM 681 N N . ARG A 1 91 ? -4.797 1.773 12.047 1 59.66 91 ARG A N 1
ATOM 682 C CA . ARG A 1 91 ? -5.891 0.813 11.922 1 59.66 91 ARG A CA 1
ATOM 683 C C . ARG A 1 91 ? -6.691 0.731 13.219 1 59.66 91 ARG A C 1
ATOM 685 O O . ARG A 1 91 ? -6.137 0.876 14.312 1 59.66 91 ARG A O 1
ATOM 692 N N . LYS A 1 92 ? -7.863 1.044 13.086 1 51.94 92 LYS A N 1
ATOM 693 C CA . LYS A 1 92 ? -8.602 0.737 14.305 1 51.94 92 LYS A CA 1
ATOM 694 C C . LYS A 1 92 ? -8.172 -0.604 14.891 1 51.94 92 LYS A C 1
ATOM 696 O O . LYS A 1 92 ? -7.758 -1.504 14.148 1 51.94 92 LYS A O 1
ATOM 701 N N . ALA A 1 93 ? -7.699 -0.688 16.078 1 43.94 93 ALA A N 1
ATOM 702 C CA . ALA A 1 93 ? -7.352 -1.923 16.781 1 43.94 93 ALA A CA 1
ATOM 703 C C . ALA A 1 93 ? -8.07 -3.121 16.156 1 43.94 93 ALA A C 1
ATOM 705 O O 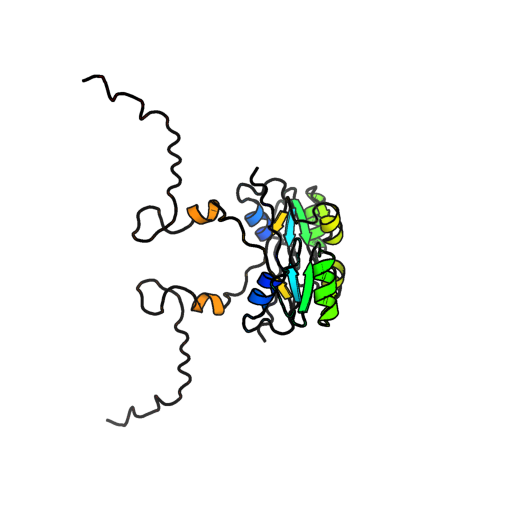. ALA A 1 93 ? -9.297 -3.193 16.172 1 43.94 93 ALA A O 1
ATOM 706 N N . ARG A 1 94 ? -7.555 -3.494 15.047 1 42.78 94 ARG A N 1
ATOM 707 C CA . ARG A 1 94 ? -8.172 -4.715 14.547 1 42.78 94 ARG A CA 1
ATOM 708 C C . ARG A 1 94 ? -8.461 -5.691 15.68 1 42.78 94 ARG A C 1
ATOM 710 O O . ARG A 1 94 ? -7.59 -5.949 16.516 1 42.78 94 ARG A O 1
ATOM 717 N N . GLU A 1 95 ? -9.656 -5.75 16.031 1 41.66 95 GLU A N 1
ATOM 718 C CA . GLU A 1 95 ? -10.086 -6.75 17 1 41.66 95 GLU A CA 1
ATOM 719 C C . GLU A 1 95 ? -9.375 -8.086 16.766 1 41.66 95 GLU A C 1
ATOM 721 O O . GLU A 1 95 ? -9.078 -8.805 17.719 1 41.66 95 GLU A O 1
ATOM 726 N N . VAL A 1 96 ? -8.961 -8.273 15.602 1 39.69 96 VAL A N 1
ATOM 727 C CA . VAL A 1 96 ? -8.461 -9.617 15.312 1 39.69 96 VAL A CA 1
ATOM 728 C C . VAL A 1 96 ? -7.074 -9.789 15.938 1 39.69 96 VAL A C 1
ATOM 730 O O . VAL A 1 96 ? -6.715 -10.891 16.359 1 39.69 96 VAL A O 1
ATOM 733 N N . TYR A 1 97 ? -6.215 -8.773 15.891 1 39.09 97 TYR A N 1
ATOM 734 C CA . TYR A 1 97 ? -4.914 -8.93 16.547 1 39.09 97 TYR A CA 1
ATOM 735 C C . TYR A 1 97 ? -5.074 -9.102 18.047 1 39.09 97 TYR A C 1
ATOM 737 O O . TYR A 1 97 ? -4.16 -9.57 18.719 1 39.09 97 TYR A O 1
ATOM 745 N N . ARG A 1 98 ? -6.023 -8.461 18.516 1 40.16 98 ARG A N 1
ATOM 746 C CA . ARG A 1 98 ? -6.266 -8.719 19.922 1 40.16 98 ARG A CA 1
ATOM 747 C C . ARG A 1 98 ? -6.383 -10.211 20.203 1 40.16 98 ARG A C 1
ATOM 749 O O . ARG A 1 98 ? -6.137 -10.664 21.328 1 40.16 98 ARG A O 1
ATOM 756 N N . HIS A 1 99 ? -6.855 -10.883 19.172 1 37.97 99 HIS A N 1
ATOM 757 C CA . HIS A 1 99 ? -7.105 -12.281 19.484 1 37.97 99 HIS A CA 1
ATOM 758 C C . HIS A 1 99 ? -5.844 -13.117 19.312 1 37.97 99 HIS A C 1
ATOM 760 O O . HIS A 1 99 ? -5.742 -14.219 19.859 1 37.97 99 HIS A O 1
ATOM 766 N N . PHE A 1 100 ? -4.922 -12.758 18.484 1 35.5 100 PHE A N 1
ATOM 767 C CA . PHE A 1 100 ? -3.795 -13.648 18.219 1 35.5 100 PHE A CA 1
ATOM 768 C C . PHE A 1 100 ? -2.662 -13.398 19.203 1 35.5 100 PHE A C 1
ATOM 770 O O . PHE A 1 100 ? -1.576 -13.969 19.062 1 35.5 100 PHE A O 1
ATOM 777 N N . GLY A 1 101 ? -2.713 -12.43 20.016 1 34.34 101 GLY A N 1
ATOM 778 C CA . GLY A 1 101 ? -1.643 -12.273 20.984 1 34.34 101 GLY A CA 1
ATOM 779 C C . GLY A 1 101 ? -1.507 -13.461 21.922 1 34.34 101 GLY A C 1
ATOM 780 O O . GLY A 1 101 ? -2.119 -14.508 21.688 1 34.34 101 GLY A O 1
ATOM 781 N N . LYS A 1 102 ? -0.712 -13.359 22.969 1 41.62 102 LYS A N 1
ATOM 782 C CA . LYS A 1 102 ? -0.508 -14.406 23.953 1 41.62 102 LYS A CA 1
ATOM 783 C C . LYS A 1 102 ? -1.841 -14.977 24.438 1 41.62 102 LYS A C 1
ATOM 785 O O . LYS A 1 102 ? -2.869 -14.297 24.375 1 41.62 102 LYS A O 1
ATOM 790 N N . ALA A 1 103 ? -1.928 -16.328 24.625 1 39.09 103 ALA A N 1
ATOM 791 C CA . ALA A 1 103 ? -3.064 -17.031 25.219 1 39.09 103 ALA A CA 1
ATOM 792 C C . ALA A 1 103 ? -3.766 -16.156 26.25 1 39.09 103 ALA A C 1
ATOM 794 O O . ALA A 1 103 ? -3.113 -15.562 27.109 1 39.09 103 ALA A O 1
ATOM 795 N N . PRO A 1 104 ? -4.953 -15.914 26.078 1 38.91 104 PRO A N 1
ATOM 796 C CA . PRO A 1 104 ? -5.711 -15.344 27.203 1 38.91 104 PRO A CA 1
ATOM 797 C C . PRO A 1 104 ? -5.516 -16.109 28.5 1 38.91 104 PRO A C 1
ATOM 799 O O . PRO A 1 104 ? -5.516 -17.344 28.5 1 38.91 104 PRO A O 1
ATOM 802 N N . GLY A 1 105 ? -4.82 -15.516 29.516 1 41.72 105 GLY A N 1
ATOM 803 C CA . GLY A 1 105 ? -4.57 -16.094 30.812 1 41.72 105 GLY A CA 1
ATOM 804 C C . GLY A 1 105 ? -3.133 -15.945 31.281 1 41.72 105 GLY A C 1
ATOM 805 O O . GLY A 1 105 ? -2.791 -16.328 32.406 1 41.72 105 GLY A O 1
ATOM 806 N N . THR A 1 106 ? -2.287 -15.781 30.25 1 43.69 106 THR A N 1
ATOM 807 C CA . THR A 1 106 ? -0.952 -15.578 30.812 1 43.69 106 THR A CA 1
ATOM 808 C C . THR A 1 106 ? -0.789 -14.156 31.328 1 43.69 106 THR A C 1
ATOM 810 O O . THR A 1 106 ? -1.478 -13.242 30.875 1 43.69 106 THR A O 1
ATOM 813 N N . PRO A 1 107 ? -0.058 -13.906 32.375 1 46.59 107 PRO A N 1
ATOM 814 C CA . PRO A 1 107 ? 0.21 -12.594 32.969 1 46.59 107 PRO A CA 1
ATOM 815 C C . PRO A 1 107 ? 0.759 -11.586 31.969 1 46.59 107 PRO A C 1
ATOM 817 O O . PRO A 1 107 ? 1.63 -11.93 31.156 1 46.59 107 PRO A O 1
ATOM 820 N N . HIS A 1 108 ? 0.14 -10.398 31.688 1 55.44 108 HIS A N 1
ATOM 821 C CA . HIS A 1 108 ? 0.423 -9.219 30.875 1 55.44 108 HIS A CA 1
ATOM 822 C C . HIS A 1 108 ? -0.109 -9.375 29.453 1 55.44 108 HIS A C 1
ATOM 824 O O . HIS A 1 108 ? 0.297 -8.641 28.547 1 55.44 108 HIS A O 1
ATOM 830 N N . SER A 1 109 ? -0.824 -10.391 29.125 1 45.38 109 SER A N 1
ATOM 831 C CA . SER A 1 109 ? -1.461 -10.531 27.828 1 45.38 109 SER A CA 1
ATOM 832 C C . SER A 1 109 ? -2.652 -9.586 27.688 1 45.38 109 SER A C 1
ATOM 834 O O . SER A 1 109 ? -3.463 -9.469 28.609 1 45.38 109 SER A O 1
ATOM 836 N N . HIS A 1 110 ? -2.637 -8.555 27.078 1 48.12 110 HIS A N 1
ATOM 837 C CA . HIS A 1 110 ? -3.789 -7.699 26.828 1 48.12 110 HIS A CA 1
ATOM 838 C C . HIS A 1 110 ? -4.703 -8.305 25.766 1 48.12 110 HIS A C 1
ATOM 840 O O . HIS A 1 110 ? -5.562 -7.609 25.219 1 48.12 110 HIS A O 1
ATOM 846 N N . THR A 1 111 ? -4.43 -9.516 25.375 1 45.62 111 THR A N 1
ATOM 847 C CA . THR A 1 111 ? -5.293 -10.148 24.375 1 45.62 111 THR A CA 1
ATOM 848 C C . THR A 1 111 ? -6.664 -10.445 24.969 1 45.62 111 THR A C 1
ATOM 850 O O . THR A 1 111 ? -6.766 -10.969 26.094 1 45.62 111 THR A O 1
ATOM 853 N N . LYS A 1 112 ? -7.684 -9.875 24.5 1 47.66 112 LYS A N 1
ATOM 854 C CA . LYS A 1 112 ? -9.031 -10.102 25 1 47.66 112 LYS A CA 1
ATOM 855 C C . LYS A 1 112 ? -9.516 -11.508 24.656 1 47.66 112 LYS A C 1
ATOM 857 O O . LYS A 1 112 ? -9.312 -11.984 23.531 1 47.66 112 LYS A O 1
ATOM 862 N N . PRO A 1 113 ? -9.922 -12.273 25.672 1 42.56 113 PRO A N 1
ATOM 863 C CA . PRO A 1 113 ? -10.477 -13.609 25.438 1 42.56 113 PRO A CA 1
ATOM 864 C C . PRO A 1 113 ? -11.625 -13.609 24.438 1 42.56 113 PRO A C 1
ATOM 866 O O . PRO A 1 113 ? -12.352 -12.625 24.328 1 42.56 113 PRO A O 1
ATOM 869 N N . TYR A 1 114 ? -11.352 -14.141 23.281 1 40.59 114 TYR A N 1
ATOM 870 C CA . TYR A 1 114 ? -12.555 -14.398 22.484 1 40.59 114 TYR A CA 1
ATOM 871 C C . TYR A 1 114 ? -13.641 -15.039 23.344 1 40.59 114 TYR A C 1
ATOM 873 O O . TYR A 1 114 ? -13.484 -16.172 23.812 1 40.59 114 TYR A O 1
ATOM 881 N N . VAL A 1 115 ? -14.273 -14.266 24.156 1 36 115 VAL A N 1
ATOM 882 C CA . VAL A 1 115 ? -15.406 -14.914 24.812 1 36 115 VAL A CA 1
ATOM 883 C C . VAL A 1 115 ? -16.438 -15.344 23.766 1 36 115 VAL A C 1
ATOM 885 O O . VAL A 1 115 ? -17.016 -14.508 23.078 1 36 115 VAL A O 1
ATOM 888 N N . ARG A 1 116 ? -16.062 -16.266 22.969 1 38.28 116 ARG A N 1
ATOM 889 C CA . ARG A 1 116 ? -17.125 -16.875 22.188 1 38.28 116 ARG A CA 1
ATOM 890 C C . ARG A 1 116 ? -18.312 -17.219 23.062 1 38.28 116 ARG A C 1
ATOM 892 O O . ARG A 1 116 ? -19.234 -17.922 22.641 1 38.28 116 ARG A O 1
ATOM 899 N N . SER A 1 117 ? -18.109 -16.938 24.422 1 35.97 117 SER A N 1
ATOM 900 C CA . SER A 1 117 ? -19.188 -17.547 25.172 1 35.97 117 SER A CA 1
ATOM 901 C C . SER A 1 117 ? -20.516 -16.875 24.875 1 35.97 117 SER A C 1
ATOM 903 O O . SER A 1 117 ? -20.781 -15.758 25.344 1 35.97 117 SER A O 1
ATOM 905 N N . LYS A 1 118 ? -20.891 -16.766 23.609 1 36 118 LYS A N 1
ATOM 906 C CA . LYS A 1 118 ? -22.266 -16.312 23.578 1 36 118 LYS A CA 1
ATOM 907 C C . LYS A 1 118 ? -23.156 -17.203 24.438 1 36 118 LYS A C 1
ATOM 909 O O . LYS A 1 118 ? -24.391 -17.109 24.391 1 36 118 LYS A O 1
ATOM 914 N N . GLY A 1 119 ? -22.672 -18.359 24.844 1 31.86 119 GLY A N 1
ATOM 915 C CA . GLY A 1 119 ? -23.797 -19.125 25.359 1 31.86 119 GLY A CA 1
ATOM 916 C C . GLY A 1 119 ? -24.484 -18.469 26.547 1 31.86 119 GLY A C 1
ATOM 917 O O . GLY A 1 119 ? -23.812 -17.859 27.375 1 31.86 119 GLY A O 1
ATOM 918 N N . ASN A 1 120 ? -25.781 -18.062 26.406 1 34.09 120 ASN A N 1
ATOM 919 C CA . ASN A 1 120 ? -26.875 -17.578 27.234 1 34.09 120 ASN A CA 1
ATOM 920 C C . ASN A 1 120 ? -26.906 -18.281 28.594 1 34.09 120 ASN A C 1
ATOM 922 O O . ASN A 1 120 ? -27.875 -18.141 29.344 1 34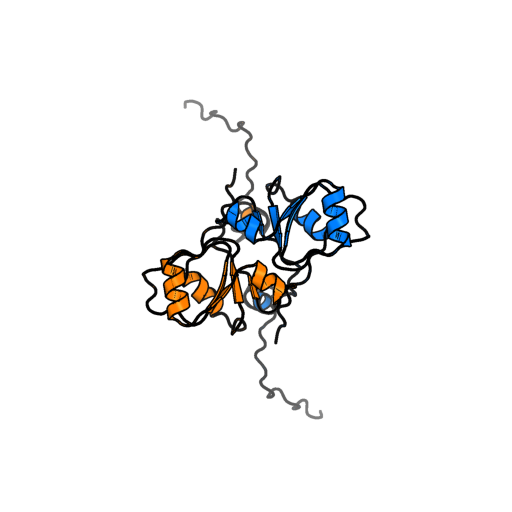.09 120 ASN A O 1
ATOM 926 N N . LYS A 1 121 ? -26.203 -19.484 28.734 1 35.38 121 LYS A N 1
ATOM 927 C CA . LYS A 1 121 ? -26.781 -20.281 29.812 1 35.38 121 LYS A CA 1
ATOM 928 C C . LYS A 1 121 ? -26.531 -19.625 31.172 1 35.38 121 LYS A C 1
ATOM 930 O O . LYS A 1 121 ? -26.906 -20.188 32.219 1 35.38 121 LYS A O 1
ATOM 935 N N . PHE A 1 122 ? -25.531 -18.688 31.312 1 33.97 122 PHE A N 1
ATOM 936 C CA . PHE A 1 122 ? -25.359 -18.469 32.75 1 33.97 122 PHE A CA 1
ATOM 937 C C . PHE A 1 122 ? -26.5 -17.625 33.312 1 33.97 122 PHE A C 1
ATOM 939 O O . PHE A 1 122 ? -26.469 -16.406 33.25 1 33.97 122 PHE A O 1
ATOM 946 N N . GLU A 1 123 ? -27.703 -18.031 32.938 1 31.72 123 GLU A N 1
ATOM 947 C CA . GLU A 1 123 ? -28.891 -17.359 33.438 1 31.72 123 GLU A CA 1
ATOM 948 C C . GLU A 1 123 ? -28.812 -17.125 34.938 1 31.72 123 GLU A C 1
ATOM 950 O O . GLU A 1 123 ? -28 -17.75 35.625 1 31.72 123 GLU A O 1
ATOM 955 N N . ARG A 1 124 ? -30.078 -16.594 35.656 1 33.34 124 ARG A N 1
ATOM 956 C CA . ARG A 1 124 ? -30.719 -15.898 36.781 1 33.34 124 ARG A CA 1
ATOM 957 C C . ARG A 1 124 ? -30.672 -16.734 38.062 1 33.34 124 ARG A C 1
ATOM 959 O O . ARG A 1 124 ? -31.406 -16.469 39 1 33.34 124 ARG A O 1
ATOM 966 N N . ALA A 1 125 ? -29.891 -17.875 38.125 1 34.06 125 ALA A N 1
ATOM 967 C CA . ALA A 1 125 ? -30.203 -18.609 39.344 1 34.06 125 ALA A CA 1
ATOM 968 C C . ALA A 1 125 ? -29.797 -17.812 40.594 1 34.06 125 ALA A C 1
ATOM 970 O O . ALA A 1 125 ? -29.562 -18.391 41.656 1 34.06 125 ALA A O 1
ATOM 971 N N . ARG A 1 126 ? -29.297 -16.531 40.469 1 32.03 126 ARG A N 1
ATOM 972 C CA . ARG A 1 126 ? -29.109 -15.898 41.75 1 32.03 126 ARG A CA 1
ATOM 973 C C . ARG A 1 126 ? -30.438 -15.812 42.531 1 32.03 126 ARG A C 1
ATOM 975 O O . ARG A 1 126 ? -31.328 -15.039 42.156 1 32.03 126 ARG A O 1
ATOM 982 N N . GLY A 1 127 ? -31.172 -17.062 42.594 1 28.03 127 GLY A N 1
ATOM 983 C CA . GLY A 1 127 ? -32.312 -17.141 43.5 1 28.03 127 GLY A CA 1
ATOM 984 C C . GLY A 1 127 ? -32.094 -16.344 44.781 1 28.03 127 GLY A C 1
ATOM 985 O O . GLY A 1 127 ? -30.969 -15.992 45.125 1 28.03 127 GLY A O 1
ATOM 986 N N . ARG A 1 128 ? -33.25 -15.828 45.406 1 33.75 128 ARG A N 1
ATOM 987 C CA . ARG A 1 128 ? -33.781 -15.195 46.625 1 33.75 128 ARG A CA 1
ATOM 988 C C . ARG A 1 128 ? -33.281 -15.906 47.875 1 33.75 128 ARG A C 1
ATOM 990 O O . ARG A 1 128 ? -33.531 -17.094 48.062 1 33.75 128 ARG A O 1
ATOM 997 N N . ARG A 1 129 ? -31.906 -15.969 48.156 1 26 129 ARG A N 1
ATOM 998 C CA . ARG A 1 129 ? -31.906 -16.047 49.625 1 26 129 ARG A CA 1
ATOM 999 C C . ARG A 1 129 ? -32.281 -14.711 50.25 1 26 129 ARG A C 1
ATOM 1001 O O . ARG A 1 129 ? -31.875 -13.656 49.75 1 26 129 ARG A O 1
ATOM 1008 N N . MET B 1 1 ? 22.859 -0.119 2.141 1 31.31 1 MET B N 1
ATOM 1009 C CA . MET B 1 1 ? 21.594 0.403 1.623 1 31.31 1 MET B CA 1
ATOM 1010 C C . MET B 1 1 ? 20.516 -0.665 1.663 1 31.31 1 MET B C 1
ATOM 1012 O O . MET B 1 1 ? 20.641 -1.708 1.02 1 31.31 1 MET B O 1
ATOM 1016 N N . SER B 1 2 ? 20 -0.782 2.781 1 33.97 2 SER B N 1
ATOM 1017 C CA . SER B 1 2 ? 18.984 -1.831 2.846 1 33.97 2 SER B CA 1
ATOM 1018 C C . SER B 1 2 ? 17.969 -1.689 1.715 1 33.97 2 SER B C 1
ATOM 1020 O O . SER B 1 2 ? 17.453 -0.597 1.469 1 33.97 2 SER B O 1
ATOM 1022 N N . LYS B 1 3 ? 18.328 -2.145 0.578 1 42.41 3 LYS B N 1
ATOM 1023 C CA . LYS B 1 3 ? 17.391 -2.246 -0.529 1 42.41 3 LYS B CA 1
ATOM 1024 C C . LYS B 1 3 ? 16.016 -2.684 -0.036 1 42.41 3 LYS B C 1
ATOM 1026 O O . LYS B 1 3 ? 15.75 -3.881 0.112 1 42.41 3 LYS B O 1
ATOM 1031 N N . THR B 1 4 ? 15.508 -1.906 0.889 1 49.34 4 THR B N 1
ATOM 1032 C CA . THR B 1 4 ? 14.188 -2.289 1.378 1 49.34 4 THR B CA 1
ATOM 1033 C C . THR B 1 4 ? 13.258 -2.635 0.217 1 49.34 4 THR B C 1
ATOM 1035 O O . THR B 1 4 ? 12.641 -1.747 -0.374 1 49.34 4 THR B O 1
ATOM 1038 N N . ASN B 1 5 ? 13.844 -3.479 -0.612 1 51.22 5 ASN B N 1
ATOM 1039 C CA . ASN B 1 5 ? 13.07 -4.051 -1.706 1 51.22 5 ASN B CA 1
ATOM 1040 C C . ASN B 1 5 ? 11.789 -4.711 -1.2 1 51.22 5 ASN B C 1
ATOM 1042 O O . ASN B 1 5 ? 11.758 -5.25 -0.093 1 51.22 5 ASN B O 1
ATOM 1046 N N . ARG B 1 6 ? 10.688 -4.105 -1.484 1 64.75 6 ARG B N 1
ATOM 1047 C CA . ARG B 1 6 ? 9.461 -4.836 -1.162 1 64.75 6 ARG B CA 1
ATOM 1048 C C . ARG B 1 6 ? 9.375 -6.137 -1.951 1 64.75 6 ARG B C 1
ATOM 1050 O O . ARG B 1 6 ? 9.25 -6.117 -3.178 1 64.75 6 ARG B O 1
ATOM 1057 N N . PRO B 1 7 ? 9.648 -7.227 -1.211 1 71 7 PRO B N 1
ATOM 1058 C CA . PRO B 1 7 ? 9.633 -8.508 -1.922 1 71 7 PRO B CA 1
ATOM 1059 C C . PRO B 1 7 ? 8.352 -8.727 -2.721 1 71 7 PRO B C 1
ATOM 1061 O O . PRO B 1 7 ? 7.285 -8.25 -2.326 1 71 7 PRO B O 1
ATOM 1064 N N . PRO B 1 8 ? 8.594 -9.297 -3.896 1 84.81 8 PRO B N 1
ATOM 1065 C CA . PRO B 1 8 ? 7.41 -9.664 -4.68 1 84.81 8 PRO B CA 1
ATOM 1066 C C . PRO B 1 8 ? 6.465 -10.594 -3.92 1 84.81 8 PRO B C 1
ATOM 1068 O O . PRO B 1 8 ? 6.891 -11.289 -2.992 1 84.81 8 PRO B O 1
ATOM 1071 N N . LEU B 1 9 ? 5.254 -10.492 -4.195 1 92.62 9 LEU B N 1
ATOM 1072 C CA . LEU B 1 9 ? 4.223 -11.328 -3.596 1 92.62 9 LEU B CA 1
ATOM 1073 C C . LEU B 1 9 ? 3.721 -12.367 -4.594 1 92.62 9 LEU B C 1
ATOM 1075 O O . LEU B 1 9 ? 3.254 -12.008 -5.68 1 92.62 9 LEU B O 1
ATOM 1079 N N . SER B 1 10 ? 3.848 -13.656 -4.215 1 95.06 10 SER B N 1
ATOM 1080 C CA . SER B 1 10 ? 3.354 -14.711 -5.09 1 95.06 10 SER B CA 1
ATOM 1081 C C . SER B 1 10 ? 1.837 -14.844 -4.996 1 95.06 10 SER B C 1
ATOM 1083 O O . SER B 1 10 ? 1.239 -14.484 -3.979 1 95.06 10 SER B O 1
ATOM 1085 N N . ILE B 1 11 ? 1.27 -15.336 -6.051 1 95.62 11 ILE B N 1
ATOM 1086 C CA . ILE B 1 11 ? -0.175 -15.539 -6.078 1 95.62 11 ILE B CA 1
ATOM 1087 C C . ILE B 1 11 ? -0.585 -16.484 -4.945 1 95.62 11 ILE B C 1
ATOM 1089 O O . ILE B 1 11 ? -1.646 -16.312 -4.344 1 95.62 11 ILE B O 1
ATOM 1093 N N . SER B 1 12 ? 0.237 -17.516 -4.668 1 94.81 12 SER B N 1
ATOM 1094 C CA . SER B 1 12 ? -0.08 -18.469 -3.6 1 94.81 12 SER B CA 1
ATOM 1095 C C . SER B 1 12 ? -0.194 -17.766 -2.252 1 94.81 12 SER B C 1
ATOM 1097 O O . SER B 1 12 ? -1.129 -18.016 -1.491 1 94.81 12 SER B O 1
ATOM 1099 N N . ARG B 1 13 ? 0.77 -16.891 -2.012 1 92.62 13 ARG B N 1
ATOM 1100 C CA . ARG B 1 13 ? 0.752 -16.156 -0.758 1 92.62 13 ARG B CA 1
ATOM 1101 C C . ARG B 1 13 ? -0.427 -15.18 -0.714 1 92.62 13 ARG B C 1
ATOM 1103 O O . ARG B 1 13 ? -1.059 -15.016 0.331 1 92.62 13 ARG B O 1
ATOM 1110 N N . LEU B 1 14 ? -0.62 -14.555 -1.79 1 93.94 14 LEU B N 1
ATOM 1111 C CA . LEU B 1 14 ? -1.761 -13.656 -1.911 1 93.94 14 LEU B CA 1
ATOM 1112 C C . LEU B 1 14 ? -3.061 -14.375 -1.565 1 93.94 14 LEU B C 1
ATOM 1114 O O . LEU B 1 14 ? -3.855 -13.875 -0.764 1 93.94 14 LEU B O 1
ATOM 1118 N N . ILE B 1 15 ? -3.207 -15.555 -2.111 1 94.5 15 ILE B N 1
ATOM 1119 C CA . ILE B 1 15 ? -4.418 -16.344 -1.894 1 94.5 15 ILE B CA 1
ATOM 1120 C C . ILE B 1 15 ? -4.535 -16.703 -0.416 1 94.5 15 ILE B C 1
ATOM 1122 O O . ILE B 1 15 ? -5.609 -16.594 0.174 1 94.5 15 ILE B O 1
ATOM 1126 N N . ARG B 1 16 ? -3.492 -17.078 0.166 1 92.38 16 ARG B N 1
ATOM 1127 C CA . ARG B 1 16 ? -3.49 -17.469 1.572 1 92.38 16 ARG B CA 1
ATOM 1128 C C . ARG B 1 16 ? -3.916 -16.312 2.463 1 92.38 16 ARG B C 1
ATOM 1130 O O . ARG B 1 16 ? -4.719 -16.484 3.383 1 92.38 16 ARG B O 1
ATOM 1137 N N . LYS B 1 17 ? -3.43 -15.164 2.123 1 90.94 17 LYS B N 1
ATOM 1138 C CA . LYS B 1 17 ? -3.746 -13.984 2.924 1 90.94 17 LYS B CA 1
ATOM 1139 C C . LYS B 1 17 ? -5.199 -13.562 2.723 1 90.94 17 LYS B C 1
ATOM 1141 O O . LYS B 1 17 ? -5.832 -13.039 3.645 1 90.94 17 LYS B O 1
ATOM 1146 N N . MET B 1 18 ? -5.637 -13.797 1.597 1 92.88 18 MET B N 1
ATOM 1147 C CA . MET B 1 18 ? -6.992 -13.352 1.275 1 92.88 18 MET B CA 1
ATOM 1148 C C . MET B 1 18 ? -8.031 -14.328 1.824 1 92.88 18 MET B C 1
ATOM 1150 O O . MET B 1 18 ? -9.219 -14.008 1.879 1 92.88 18 MET B O 1
ATOM 1154 N N . LYS B 1 19 ? -7.598 -15.445 2.211 1 90.38 19 LYS B N 1
ATOM 1155 C CA . LYS B 1 19 ? -8.516 -16.453 2.754 1 90.38 19 LYS B CA 1
ATOM 1156 C C . LYS B 1 19 ? -8.93 -16.094 4.18 1 90.38 19 LYS B C 1
ATOM 1158 O O . LYS B 1 19 ? -9.898 -16.641 4.703 1 90.38 19 LYS B O 1
ATOM 1163 N N . ASN B 1 20 ? -8.195 -15.18 4.77 1 86.75 20 ASN B N 1
ATOM 1164 C CA . ASN B 1 20 ? -8.562 -14.75 6.113 1 86.75 20 ASN B CA 1
ATOM 1165 C C . ASN B 1 20 ? -9.992 -14.211 6.152 1 86.75 20 ASN B C 1
ATOM 1167 O O . ASN B 1 20 ? -10.422 -13.508 5.234 1 86.75 20 ASN B O 1
ATOM 1171 N N . PRO B 1 21 ? -10.703 -14.594 7.203 1 82.25 21 PRO B N 1
ATOM 1172 C CA . PRO B 1 21 ? -12.094 -14.125 7.305 1 82.25 21 PRO B CA 1
ATOM 1173 C C . PRO B 1 21 ? -12.203 -12.602 7.258 1 82.25 21 PRO B C 1
ATOM 1175 O O . PRO B 1 21 ? -11.359 -11.898 7.812 1 82.25 21 PRO B O 1
ATOM 1178 N N . GLY B 1 22 ? -13.211 -12.125 6.582 1 82.56 22 GLY B N 1
ATOM 1179 C CA . GLY B 1 22 ? -13.461 -10.695 6.512 1 82.56 22 GLY B CA 1
ATOM 1180 C C . GLY B 1 22 ? -12.859 -10.047 5.277 1 82.56 22 GLY B C 1
ATOM 1181 O O . GLY B 1 22 ? -13.008 -8.836 5.074 1 82.56 22 GLY B O 1
ATOM 1182 N N . ARG B 1 23 ? -12.195 -10.898 4.547 1 85.69 23 ARG B N 1
ATOM 1183 C CA . ARG B 1 23 ? -11.547 -10.336 3.365 1 85.69 23 ARG B CA 1
ATOM 1184 C C . ARG B 1 23 ? -12.266 -10.773 2.092 1 85.69 23 ARG B C 1
ATOM 1186 O O . ARG B 1 23 ? -11.727 -10.633 0.992 1 85.69 23 ARG B O 1
ATOM 1193 N N . GLU B 1 24 ? -13.492 -11.156 2.402 1 85.31 24 GLU B N 1
ATOM 1194 C CA . GLU B 1 24 ? -14.289 -11.586 1.257 1 85.31 24 GLU B CA 1
ATOM 1195 C C . GLU B 1 24 ? -14.688 -10.398 0.385 1 85.31 24 GLU B C 1
ATOM 1197 O O . GLU B 1 24 ? -15.102 -9.359 0.896 1 85.31 24 GLU B O 1
ATOM 1202 N N . ASN B 1 25 ? -14.484 -10.367 -0.884 1 86.62 25 ASN B N 1
ATOM 1203 C CA . ASN B 1 25 ? -14.898 -9.383 -1.877 1 86.62 25 ASN B CA 1
ATOM 1204 C C . ASN B 1 25 ? -14.047 -8.117 -1.804 1 86.62 25 ASN B C 1
ATOM 1206 O O . ASN B 1 25 ? -14.406 -7.09 -2.385 1 86.62 25 ASN B O 1
ATOM 1210 N N . LEU B 1 26 ? -13.039 -8.172 -0.98 1 91.38 26 LEU B N 1
ATOM 1211 C CA . LEU B 1 26 ? -12.125 -7.031 -0.92 1 91.38 26 LEU B CA 1
ATOM 1212 C C . LEU B 1 26 ? -11.086 -7.109 -2.031 1 91.38 26 LEU B C 1
ATOM 1214 O O . LEU B 1 26 ? -10.766 -8.195 -2.512 1 91.38 26 LEU B O 1
ATOM 1218 N N . THR B 1 27 ? -10.656 -5.988 -2.398 1 94.38 27 THR B N 1
ATOM 1219 C CA . THR B 1 27 ? -9.578 -5.914 -3.379 1 94.38 27 THR B CA 1
ATOM 1220 C C . THR B 1 27 ? -8.219 -6.027 -2.697 1 94.38 27 THR B C 1
ATOM 1222 O O . THR B 1 27 ? -7.918 -5.277 -1.769 1 94.38 27 THR B 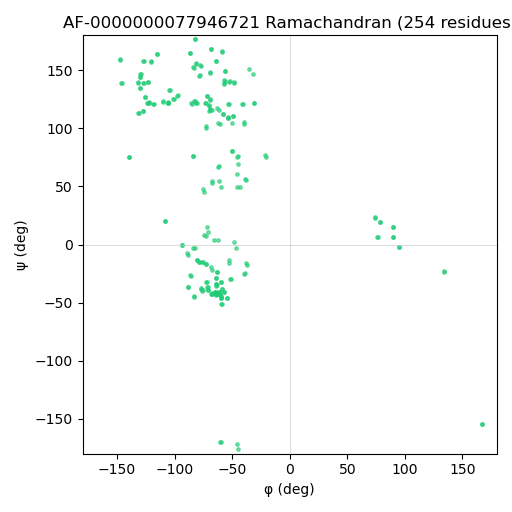O 1
ATOM 1225 N N . ALA B 1 28 ? -7.457 -7.027 -3.094 1 95.06 28 ALA B N 1
ATOM 1226 C CA . ALA B 1 28 ? -6.094 -7.148 -2.588 1 95.06 28 ALA B CA 1
ATOM 1227 C C . ALA B 1 28 ? -5.184 -6.086 -3.203 1 95.06 28 ALA B C 1
ATOM 1229 O O . ALA B 1 28 ? -5.043 -6.016 -4.426 1 95.06 28 ALA B O 1
ATOM 1230 N N . VAL B 1 29 ? -4.578 -5.281 -2.379 1 94.19 29 VAL B N 1
ATOM 1231 C CA . VAL B 1 29 ? -3.699 -4.203 -2.83 1 94.19 29 VAL B CA 1
ATOM 1232 C C . VAL B 1 29 ? -2.252 -4.535 -2.475 1 94.19 29 VAL B C 1
ATOM 1234 O O . VAL B 1 29 ? -1.93 -4.766 -1.307 1 94.19 29 VAL B O 1
ATOM 1237 N N . VAL B 1 30 ? -1.424 -4.547 -3.533 1 93.19 30 VAL B N 1
ATOM 1238 C CA . VAL B 1 30 ? -0.012 -4.871 -3.365 1 93.19 30 VAL B CA 1
ATOM 1239 C C . VAL B 1 30 ? 0.85 -3.781 -3.998 1 93.19 30 VAL B C 1
ATOM 1241 O O . VAL B 1 30 ? 0.776 -3.547 -5.207 1 93.19 30 VAL B O 1
ATOM 1244 N N . VAL B 1 31 ? 1.576 -3.109 -3.166 1 92.62 31 VAL B N 1
ATOM 1245 C CA . VAL B 1 31 ? 2.518 -2.129 -3.697 1 92.62 31 VAL B CA 1
ATOM 1246 C C . VAL B 1 31 ? 3.818 -2.826 -4.098 1 92.62 31 VAL B C 1
ATOM 1248 O O . VAL B 1 31 ? 4.824 -2.727 -3.391 1 92.62 31 VAL B O 1
ATOM 1251 N N . GLY B 1 32 ? 3.83 -3.496 -5.18 1 92.38 32 GLY B N 1
ATOM 1252 C CA . GLY B 1 32 ? 4.922 -4.293 -5.707 1 92.38 32 GLY B CA 1
ATOM 1253 C C . GLY B 1 32 ? 4.5 -5.207 -6.844 1 92.38 32 GLY B C 1
ATOM 1254 O O . GLY B 1 32 ? 3.557 -4.902 -7.574 1 92.38 32 GLY B O 1
ATOM 1255 N N . THR B 1 33 ? 5.305 -6.27 -6.926 1 93.81 33 THR B N 1
ATOM 1256 C CA . THR B 1 33 ? 5.062 -7.188 -8.031 1 93.81 33 THR B CA 1
ATOM 1257 C C . THR B 1 33 ? 4.371 -8.453 -7.539 1 93.81 33 THR B C 1
ATOM 1259 O O . THR B 1 33 ? 4.75 -9.016 -6.508 1 93.81 33 THR B O 1
ATOM 1262 N N . ILE B 1 34 ? 3.35 -8.82 -8.266 1 95.88 34 ILE B N 1
ATOM 1263 C CA . ILE B 1 34 ? 2.715 -10.117 -8.047 1 95.88 34 ILE B CA 1
ATOM 1264 C C . ILE B 1 34 ? 3.254 -11.133 -9.055 1 95.88 34 ILE B C 1
ATOM 1266 O O . ILE B 1 34 ? 3.27 -10.875 -10.258 1 95.88 34 ILE B O 1
ATOM 1270 N N . THR B 1 35 ? 3.682 -12.211 -8.5 1 96.69 35 THR B N 1
ATOM 1271 C CA . THR B 1 35 ? 4.289 -13.219 -9.367 1 96.69 35 THR B CA 1
ATOM 1272 C C . THR B 1 35 ? 3.457 -14.5 -9.375 1 96.69 35 THR B C 1
ATOM 1274 O O . THR B 1 35 ? 2.607 -14.695 -8.5 1 96.69 35 THR B O 1
ATOM 1277 N N . ASP B 1 36 ? 3.773 -15.273 -10.375 1 95.31 36 ASP B N 1
ATOM 1278 C CA . ASP B 1 36 ? 3.098 -16.562 -10.484 1 95.31 36 ASP B CA 1
ATOM 1279 C C . ASP B 1 36 ? 3.738 -17.594 -9.57 1 95.31 36 ASP B C 1
ATOM 1281 O O . ASP B 1 36 ? 4.883 -17.438 -9.141 1 95.31 36 ASP B O 1
ATOM 1285 N N . ASP B 1 37 ? 2.854 -18.531 -9.289 1 93.69 37 ASP B N 1
ATOM 1286 C CA . ASP B 1 37 ? 3.271 -19.719 -8.555 1 93.69 37 ASP B CA 1
ATOM 1287 C C . ASP B 1 37 ? 2.768 -21 -9.234 1 93.69 37 ASP B C 1
ATOM 1289 O O . ASP B 1 37 ? 1.58 -21.312 -9.164 1 93.69 37 ASP B O 1
ATOM 1293 N N . VAL B 1 38 ? 3.699 -21.781 -9.758 1 88.25 38 VAL B N 1
ATOM 1294 C CA . VAL B 1 38 ? 3.369 -22.922 -10.609 1 88.25 38 VAL B CA 1
ATOM 1295 C C . VAL B 1 38 ? 2.781 -24.047 -9.75 1 88.25 38 VAL B C 1
ATOM 1297 O O . VAL B 1 38 ? 2.162 -24.969 -10.273 1 88.25 38 VAL B O 1
ATOM 1300 N N . ARG B 1 39 ? 2.973 -23.969 -8.453 1 88.56 39 ARG B N 1
ATOM 1301 C CA . ARG B 1 39 ? 2.498 -25.016 -7.543 1 88.56 39 ARG B CA 1
ATOM 1302 C C . ARG B 1 39 ? 1.004 -24.875 -7.277 1 88.56 39 ARG B C 1
ATOM 1304 O O . ARG B 1 39 ? 0.359 -25.812 -6.809 1 88.56 39 ARG B O 1
ATOM 1311 N N . LEU B 1 40 ? 0.534 -23.672 -7.664 1 88.31 40 LEU B N 1
ATOM 1312 C CA . LEU B 1 40 ? -0.886 -23.422 -7.438 1 88.31 40 LEU B CA 1
ATOM 1313 C C . LEU B 1 40 ? -1.729 -24.062 -8.547 1 88.31 40 LEU B C 1
ATOM 1315 O O . LEU B 1 40 ? -1.493 -23.812 -9.727 1 88.31 40 LEU B O 1
ATOM 1319 N N . LEU B 1 41 ? -2.631 -24.938 -8.133 1 84.12 41 LEU B N 1
ATOM 1320 C CA . LEU B 1 41 ? -3.465 -25.641 -9.109 1 84.12 41 LEU B CA 1
ATOM 1321 C C . LEU B 1 41 ? -4.656 -24.781 -9.516 1 84.12 41 LEU B C 1
ATOM 1323 O O . LEU B 1 41 ? -4.965 -24.672 -10.703 1 84.12 41 LEU B O 1
ATOM 1327 N N . LYS B 1 42 ? -5.312 -24.172 -8.562 1 90.25 42 LYS B N 1
ATOM 1328 C CA . LYS B 1 42 ? -6.484 -23.359 -8.859 1 90.25 42 LYS B CA 1
ATOM 1329 C C . LYS B 1 42 ? -6.379 -21.984 -8.195 1 90.25 42 LYS B C 1
ATOM 1331 O O . LYS B 1 42 ? -6 -21.875 -7.027 1 90.25 42 LYS B O 1
ATOM 1336 N N . VAL B 1 43 ? -6.707 -21.062 -9.008 1 92.44 43 VAL B N 1
ATOM 1337 C CA . VAL B 1 43 ? -6.734 -19.688 -8.508 1 92.44 43 VAL B CA 1
ATOM 1338 C C . VAL B 1 43 ? -8.18 -19.234 -8.328 1 92.44 43 VAL B C 1
ATOM 1340 O O . VAL B 1 43 ? -8.992 -19.328 -9.258 1 92.44 43 VAL B O 1
ATOM 1343 N N . PRO B 1 44 ? -8.547 -18.844 -7.168 1 94.69 44 PRO B N 1
ATOM 1344 C CA . PRO B 1 44 ? -9.898 -18.312 -6.977 1 94.69 44 PRO B CA 1
ATOM 1345 C C . PRO B 1 44 ? -10.102 -16.969 -7.664 1 94.69 44 PRO B C 1
ATOM 1347 O O . PRO B 1 44 ? -9.141 -16.359 -8.133 1 94.69 44 PRO B O 1
ATOM 1350 N N . LYS B 1 45 ? -11.391 -16.625 -7.684 1 94.94 45 LYS B N 1
ATOM 1351 C CA . LYS B 1 45 ? -11.727 -15.305 -8.203 1 94.94 45 LYS B CA 1
ATOM 1352 C C . LYS B 1 45 ? -11.266 -14.203 -7.25 1 94.94 45 LYS B C 1
ATOM 1354 O O . LYS B 1 45 ? -11.75 -14.117 -6.117 1 94.94 45 LYS B O 1
ATOM 1359 N N . LEU B 1 46 ? -10.328 -13.414 -7.73 1 94.56 46 LEU B N 1
ATOM 1360 C CA . LEU B 1 46 ? -9.766 -12.375 -6.879 1 94.56 46 LEU B CA 1
ATOM 1361 C C . LEU B 1 46 ? -9.781 -11.023 -7.594 1 94.56 46 LEU B C 1
ATOM 1363 O O . LEU B 1 46 ? -9.656 -10.961 -8.82 1 94.56 46 LEU B O 1
ATOM 1367 N N . LYS B 1 47 ? -9.961 -10.008 -6.832 1 96.19 47 LYS B N 1
ATOM 1368 C CA . LYS B 1 47 ? -9.711 -8.648 -7.297 1 96.19 47 LYS B CA 1
ATOM 1369 C C . LYS B 1 47 ? -8.367 -8.133 -6.793 1 96.19 47 LYS B C 1
ATOM 1371 O O . LYS B 1 47 ? -8.109 -8.133 -5.586 1 96.19 47 LYS B O 1
ATOM 1376 N N . VAL B 1 48 ? -7.57 -7.711 -7.727 1 96.88 48 VAL B N 1
ATOM 1377 C CA . VAL B 1 48 ? -6.207 -7.383 -7.332 1 96.88 48 VAL B CA 1
ATOM 1378 C C . VAL B 1 48 ? -5.816 -6.02 -7.902 1 96.88 48 VAL B C 1
ATOM 1380 O O . VAL B 1 48 ? -6.164 -5.691 -9.039 1 96.88 48 VAL B O 1
ATOM 1383 N N . CYS B 1 49 ? -5.133 -5.258 -7.109 1 96.75 49 CYS B N 1
ATOM 1384 C CA . CYS B 1 49 ? -4.457 -4.027 -7.5 1 96.75 49 CYS B CA 1
ATOM 1385 C C . CYS B 1 49 ? -2.973 -4.086 -7.16 1 96.75 49 CYS B C 1
ATOM 1387 O O . CYS B 1 49 ? -2.604 -4.336 -6.008 1 96.75 49 CYS B O 1
ATOM 1389 N N . ALA B 1 50 ? -2.104 -3.928 -8.188 1 96.5 50 ALA B N 1
ATOM 1390 C CA . ALA B 1 50 ? -0.667 -4.027 -7.945 1 96.5 50 ALA B CA 1
ATOM 1391 C C . ALA B 1 50 ? 0.112 -3.105 -8.883 1 96.5 50 ALA B C 1
ATOM 1393 O O . ALA B 1 50 ? -0.402 -2.688 -9.922 1 96.5 50 ALA B O 1
ATOM 1394 N N . LEU B 1 51 ? 1.352 -2.771 -8.5 1 94.94 51 LEU B N 1
ATOM 1395 C CA . LEU B 1 51 ? 2.207 -1.994 -9.391 1 94.94 51 LEU B CA 1
ATOM 1396 C C . LEU B 1 51 ? 2.52 -2.771 -10.664 1 94.94 51 LEU B C 1
ATOM 1398 O O . LEU B 1 51 ? 2.518 -2.205 -11.758 1 94.94 51 LEU B O 1
ATOM 1402 N N . LYS B 1 52 ? 2.799 -4.062 -10.398 1 95.12 52 LYS B N 1
ATOM 1403 C CA . LYS B 1 52 ? 3.119 -4.941 -11.523 1 95.12 52 LYS B CA 1
ATOM 1404 C C . LYS B 1 52 ? 2.605 -6.359 -11.273 1 95.12 52 LYS B C 1
ATOM 1406 O O . LYS B 1 52 ? 2.67 -6.859 -10.148 1 95.12 52 LYS B O 1
ATOM 1411 N N . VAL B 1 53 ? 2.068 -6.918 -12.383 1 96.38 53 VAL B N 1
ATOM 1412 C CA . VAL B 1 53 ? 1.673 -8.32 -12.375 1 96.38 53 VAL B CA 1
ATOM 1413 C C . VAL B 1 53 ? 2.348 -9.055 -13.531 1 96.38 53 VAL B C 1
ATOM 1415 O O . VAL B 1 53 ? 2.285 -8.609 -14.68 1 96.38 53 VAL B O 1
ATOM 1418 N N . THR B 1 54 ? 3.018 -10.133 -13.164 1 97.06 54 THR B N 1
ATOM 1419 C CA . THR B 1 54 ? 3.672 -10.891 -14.227 1 97.06 54 THR B CA 1
ATOM 1420 C C . THR B 1 54 ? 2.641 -11.469 -15.188 1 97.06 54 THR B C 1
ATOM 1422 O O . THR B 1 54 ? 1.486 -11.688 -14.812 1 97.06 54 THR B O 1
ATOM 1425 N N . ASP B 1 55 ? 3.09 -11.75 -16.344 1 97.06 55 ASP B N 1
ATOM 1426 C CA . ASP B 1 55 ? 2.195 -12.227 -17.406 1 97.06 55 ASP B CA 1
ATOM 1427 C C . ASP B 1 55 ? 1.502 -13.523 -17 1 97.06 55 ASP B C 1
ATOM 1429 O O . ASP B 1 55 ? 0.295 -13.672 -17.188 1 97.06 55 ASP B O 1
ATOM 1433 N N . ARG B 1 56 ? 2.215 -14.445 -16.469 1 96.12 56 ARG B N 1
ATOM 1434 C CA . ARG B 1 56 ? 1.637 -15.727 -16.062 1 96.12 56 ARG B CA 1
ATOM 1435 C C . ARG B 1 56 ? 0.616 -15.547 -14.953 1 96.12 56 ARG B C 1
ATOM 1437 O O . ARG B 1 56 ? -0.468 -16.125 -14.992 1 96.12 56 ARG B O 1
ATOM 1444 N N . ALA B 1 57 ? 0.978 -14.703 -14.016 1 97.12 57 ALA B N 1
ATOM 1445 C CA . ALA B 1 57 ? 0.059 -14.43 -12.914 1 97.12 57 ALA B CA 1
ATOM 1446 C C . ALA B 1 57 ? -1.212 -13.75 -13.414 1 97.12 57 ALA B C 1
ATOM 1448 O O . ALA B 1 57 ? -2.316 -14.086 -12.984 1 97.12 57 ALA B O 1
ATOM 1449 N N . ARG B 1 58 ? -0.973 -12.852 -14.289 1 97.12 58 ARG B N 1
ATOM 1450 C CA . ARG B 1 58 ? -2.1 -12.141 -14.875 1 97.12 58 ARG B CA 1
ATOM 1451 C C . ARG B 1 58 ? -3.059 -13.102 -15.57 1 97.12 58 ARG B C 1
ATOM 1453 O O . ARG B 1 58 ? -4.273 -13.023 -15.367 1 97.12 58 ARG B O 1
ATOM 1460 N N . SER B 1 59 ? -2.504 -13.898 -16.391 1 96.69 59 SER B N 1
ATOM 1461 C CA . SER B 1 59 ? -3.305 -14.859 -17.141 1 96.69 59 SER B CA 1
ATOM 1462 C C . SER B 1 59 ? -4.094 -15.766 -16.188 1 96.69 59 SER B C 1
ATOM 1464 O O . SER B 1 59 ? -5.281 -16.016 -16.422 1 96.69 59 SER B O 1
ATOM 1466 N N . ARG B 1 60 ? -3.514 -16.172 -15.156 1 96.12 60 ARG B N 1
ATOM 1467 C CA . ARG B 1 60 ? -4.16 -17.094 -14.219 1 96.12 60 ARG B CA 1
ATOM 1468 C C . ARG B 1 60 ? -5.27 -16.391 -13.445 1 96.12 60 ARG B C 1
ATOM 1470 O O . ARG B 1 60 ? -6.344 -16.969 -13.234 1 96.12 60 ARG B O 1
ATOM 1477 N N . ILE B 1 61 ? -5.031 -15.164 -13.078 1 96.81 61 ILE B N 1
ATOM 1478 C CA . ILE B 1 61 ? -6.02 -14.406 -12.32 1 96.81 61 ILE B CA 1
ATOM 1479 C C . ILE B 1 61 ? -7.242 -14.133 -13.195 1 96.81 61 ILE B C 1
ATOM 1481 O O . ILE B 1 61 ? -8.383 -14.312 -12.758 1 96.81 61 ILE B O 1
ATOM 1485 N N . LEU B 1 62 ? -6.957 -13.789 -14.422 1 97.12 62 LEU B N 1
ATOM 1486 C CA . LEU B 1 62 ? -8.047 -13.469 -15.328 1 97.12 62 LEU B CA 1
ATOM 1487 C C . LEU B 1 62 ? -8.812 -14.734 -15.727 1 97.12 62 LEU B C 1
ATOM 1489 O O . LEU B 1 62 ? -10.039 -14.703 -15.844 1 97.12 62 LEU B O 1
ATOM 1493 N N . LYS B 1 63 ? -8.133 -15.836 -15.891 1 96.31 63 LYS B N 1
ATOM 1494 C CA . LYS B 1 63 ? -8.758 -17.109 -16.234 1 96.31 63 LYS B CA 1
ATOM 1495 C C . LYS B 1 63 ? -9.695 -17.578 -15.125 1 96.31 63 LYS B C 1
ATOM 1497 O O . LYS B 1 63 ? -10.711 -18.219 -15.391 1 96.31 63 LYS B O 1
ATOM 1502 N N . ALA B 1 64 ? -9.414 -17.219 -13.961 1 96.38 64 ALA B N 1
ATOM 1503 C CA . ALA B 1 64 ? -10.219 -17.609 -12.805 1 96.38 64 ALA B CA 1
ATOM 1504 C C . ALA B 1 64 ? -11.43 -16.688 -12.648 1 96.38 64 ALA B C 1
ATOM 1506 O O . ALA B 1 64 ? -12.258 -16.891 -11.758 1 96.38 64 ALA B O 1
ATOM 1507 N N . GLY B 1 65 ? -11.492 -15.68 -13.531 1 96.38 65 GLY B N 1
ATOM 1508 C CA . GLY B 1 65 ? -12.602 -14.742 -13.453 1 96.38 65 GLY B CA 1
ATOM 1509 C C . GLY B 1 65 ? -12.32 -13.555 -12.555 1 96.38 65 GLY B C 1
ATOM 1510 O O . GLY B 1 65 ? -13.242 -12.844 -12.148 1 96.38 65 GLY B O 1
ATOM 1511 N N . GLY B 1 66 ? -11.094 -13.43 -12.273 1 96.81 66 GLY B N 1
ATOM 1512 C CA . GLY B 1 66 ? -10.711 -12.312 -11.43 1 96.81 66 GLY B CA 1
ATOM 1513 C C . GLY B 1 66 ? -10.562 -11.008 -12.188 1 96.81 66 GLY B C 1
ATOM 1514 O O . GLY B 1 66 ? -10.836 -10.953 -13.391 1 96.81 66 GLY B O 1
ATOM 1515 N N . GLN B 1 67 ? -10.266 -9.992 -11.336 1 97.06 67 GLN B N 1
ATOM 1516 C CA . GLN B 1 67 ? -10.07 -8.664 -11.898 1 97.06 67 GLN B CA 1
ATOM 1517 C C . GLN B 1 67 ? -8.742 -8.062 -11.445 1 97.06 67 GLN B C 1
ATOM 1519 O O . GLN B 1 67 ? -8.352 -8.203 -10.281 1 97.06 67 GLN B O 1
ATOM 1524 N N . ILE B 1 68 ? -8.125 -7.445 -12.375 1 97 68 ILE B N 1
ATOM 1525 C CA . ILE B 1 68 ? -6.902 -6.703 -12.086 1 97 68 ILE B CA 1
ATOM 1526 C C . ILE B 1 68 ? -7.113 -5.223 -12.398 1 97 68 ILE B C 1
ATOM 1528 O O . ILE B 1 68 ? -7.434 -4.863 -13.531 1 97 68 ILE B O 1
ATOM 1532 N N . ILE B 1 69 ? -6.953 -4.375 -11.422 1 95.5 69 ILE B N 1
ATOM 1533 C CA . ILE B 1 69 ? -7.129 -2.941 -11.633 1 95.5 69 ILE B CA 1
ATOM 1534 C C . ILE B 1 69 ? -5.832 -2.211 -11.289 1 95.5 69 ILE B C 1
ATOM 1536 O O . ILE B 1 69 ? -4.984 -2.736 -10.562 1 95.5 69 ILE B O 1
ATOM 1540 N N . THR B 1 70 ? -5.723 -1.045 -11.867 1 94.5 70 THR B N 1
ATOM 1541 C CA . THR B 1 70 ? -4.59 -0.186 -11.547 1 94.5 70 THR B CA 1
ATOM 1542 C C . THR B 1 70 ? -4.891 0.67 -10.32 1 94.5 70 THR B C 1
ATOM 1544 O O . THR B 1 70 ? -6.043 0.767 -9.891 1 94.5 70 THR B O 1
ATOM 1547 N N . PHE B 1 71 ? -3.895 1.251 -9.75 1 94.25 71 PHE B N 1
ATOM 1548 C CA . PHE B 1 71 ? -4.102 2.135 -8.609 1 94.25 71 PHE B CA 1
ATOM 1549 C C . PHE B 1 71 ? -4.918 3.357 -9.008 1 94.25 71 PHE B C 1
ATOM 1551 O O . PHE B 1 71 ? -5.691 3.889 -8.211 1 94.25 71 PHE B O 1
ATOM 1558 N N . ASP B 1 72 ? -4.703 3.773 -10.188 1 90.62 72 ASP B N 1
ATOM 1559 C CA . ASP B 1 72 ? -5.488 4.918 -10.641 1 90.62 72 ASP B CA 1
ATOM 1560 C C . ASP B 1 72 ? -6.977 4.586 -10.672 1 90.62 72 ASP B C 1
ATOM 1562 O O . ASP B 1 72 ? -7.812 5.418 -10.305 1 90.62 72 ASP B O 1
ATOM 1566 N N . GLN B 1 73 ? -7.258 3.426 -11.133 1 94.38 73 GLN B N 1
ATOM 1567 C CA . GLN B 1 73 ? -8.648 2.973 -11.133 1 94.38 73 GLN B CA 1
ATOM 1568 C C . GLN B 1 73 ? -9.172 2.82 -9.711 1 94.38 73 GLN B C 1
ATOM 1570 O O . GLN B 1 73 ? -10.32 3.174 -9.422 1 94.38 73 GLN B O 1
ATOM 1575 N N . LEU B 1 74 ? -8.312 2.303 -8.906 1 93.56 74 LEU B N 1
ATOM 1576 C CA . LEU B 1 74 ? -8.695 2.18 -7.504 1 93.56 74 LEU B CA 1
ATOM 1577 C C . LEU B 1 74 ? -8.969 3.549 -6.895 1 93.56 74 LEU B C 1
ATOM 1579 O O . LEU B 1 74 ? -9.938 3.715 -6.145 1 93.56 74 LEU B O 1
ATOM 1583 N N . ALA B 1 75 ? -8.086 4.516 -7.23 1 93.88 75 ALA B N 1
ATOM 1584 C CA . ALA B 1 75 ? -8.227 5.867 -6.703 1 93.88 75 ALA B CA 1
ATOM 1585 C C . ALA B 1 75 ? -9.57 6.48 -7.109 1 93.88 75 ALA B C 1
ATOM 1587 O O . ALA B 1 75 ? -10.148 7.27 -6.363 1 93.88 75 ALA B O 1
ATOM 1588 N N . LEU B 1 76 ? -10.07 6.117 -8.281 1 92.19 76 LEU B N 1
ATOM 1589 C CA . LEU B 1 76 ? -11.336 6.633 -8.789 1 92.19 76 LEU B CA 1
ATOM 1590 C C . LEU B 1 76 ? -12.516 5.953 -8.102 1 92.19 76 LEU B C 1
ATOM 1592 O O . LEU B 1 76 ? -13.516 6.605 -7.773 1 92.19 76 LEU B O 1
ATOM 1596 N N . THR B 1 77 ? -12.328 4.66 -7.867 1 91.75 77 THR B N 1
ATOM 1597 C CA . THR B 1 77 ? -13.453 3.895 -7.344 1 91.75 77 THR B CA 1
ATOM 1598 C C . THR B 1 77 ? -13.477 3.945 -5.816 1 91.75 77 THR B C 1
ATOM 1600 O O . THR B 1 77 ? -14.547 3.979 -5.207 1 91.75 77 THR B O 1
ATOM 1603 N N . ALA B 1 78 ? -12.281 3.938 -5.199 1 91.62 78 ALA B N 1
ATOM 1604 C CA . ALA B 1 78 ? -12.156 3.943 -3.744 1 91.62 78 ALA B CA 1
ATOM 1605 C C . ALA B 1 78 ? -11.016 4.855 -3.301 1 91.62 78 ALA B C 1
ATOM 1607 O O . ALA B 1 78 ? -9.992 4.383 -2.803 1 91.62 78 ALA B O 1
ATOM 1608 N N . PRO B 1 79 ? -11.203 6.176 -3.35 1 88.5 79 PRO B N 1
ATOM 1609 C CA . PRO B 1 79 ? -10.133 7.129 -3.059 1 88.5 79 PRO B CA 1
ATOM 1610 C C . PRO B 1 79 ? -9.633 7.031 -1.618 1 88.5 79 PRO B C 1
ATOM 1612 O O . PRO B 1 79 ? -8.492 7.418 -1.328 1 88.5 79 PRO B O 1
ATOM 1615 N N . LYS B 1 80 ? -10.469 6.512 -0.733 1 87.25 80 LYS B N 1
ATOM 1616 C CA . LYS B 1 80 ? -10.055 6.379 0.662 1 87.25 80 LYS B CA 1
ATOM 1617 C C . LYS B 1 80 ? -9.469 5 0.935 1 87.25 80 LYS B C 1
ATOM 1619 O O . LYS B 1 80 ? -9.023 4.719 2.051 1 87.25 80 LYS B O 1
ATOM 1624 N N . GLY B 1 81 ? -9.461 4.238 -0.105 1 88 81 GLY B N 1
ATOM 1625 C CA . GLY B 1 81 ? -8.953 2.887 0.043 1 88 81 GLY B CA 1
ATOM 1626 C C . GLY B 1 81 ? -9.953 1.94 0.687 1 88 81 GLY B C 1
ATOM 1627 O O . GLY B 1 81 ? -9.562 0.946 1.303 1 88 81 GLY B O 1
ATOM 1628 N N . GLN B 1 82 ? -11.172 2.338 0.642 1 86.5 82 GLN B N 1
ATOM 1629 C CA . GLN B 1 82 ? -12.195 1.48 1.229 1 86.5 82 GLN B CA 1
ATOM 1630 C C . GLN B 1 82 ? -12.391 0.21 0.406 1 86.5 82 GLN B C 1
ATOM 1632 O O . GLN B 1 82 ? -12.188 0.216 -0.81 1 86.5 82 GLN B O 1
ATOM 1637 N N . GLY B 1 83 ? -12.734 -0.89 1.07 1 87.44 83 GLY B N 1
ATOM 1638 C CA . GLY B 1 83 ? -12.984 -2.146 0.381 1 87.44 83 GLY B CA 1
ATOM 1639 C C . GLY B 1 83 ? -11.719 -2.82 -0.11 1 87.44 83 GLY B C 1
ATOM 1640 O O . GLY B 1 83 ? -11.742 -3.549 -1.104 1 87.44 83 GLY B O 1
ATOM 1641 N N . THR B 1 84 ? -10.656 -2.461 0.543 1 90.81 84 THR B N 1
ATOM 1642 C CA . THR B 1 84 ? -9.391 -3.049 0.127 1 90.81 84 THR B CA 1
ATOM 1643 C C . THR B 1 84 ? -8.664 -3.68 1.316 1 90.81 84 THR B C 1
ATOM 1645 O O . THR B 1 84 ? -9 -3.398 2.469 1 90.81 84 THR B O 1
ATOM 1648 N N . VAL B 1 85 ? -7.777 -4.609 0.992 1 89 85 VAL B N 1
ATOM 1649 C CA . VAL B 1 85 ? -6.82 -5.16 1.944 1 89 85 VAL B CA 1
ATOM 1650 C C . VAL B 1 85 ? -5.398 -4.938 1.438 1 89 85 VAL B C 1
ATOM 1652 O O . VAL B 1 85 ? -5.078 -5.277 0.296 1 89 85 VAL B O 1
ATOM 1655 N N . LEU B 1 86 ? -4.664 -4.25 2.295 1 87.94 86 LEU B N 1
ATOM 1656 C CA . LEU B 1 86 ? -3.27 -3.996 1.943 1 87.94 86 LEU B CA 1
ATOM 1657 C C . LEU B 1 86 ? -2.395 -5.195 2.285 1 87.94 86 LEU B C 1
ATOM 1659 O O . LEU B 1 86 ? -2.404 -5.672 3.422 1 87.94 86 LEU B O 1
ATOM 1663 N N . LEU B 1 87 ? -1.694 -5.676 1.221 1 87.69 87 LEU B N 1
ATOM 1664 C CA . LEU B 1 87 ? -0.826 -6.836 1.403 1 87.69 87 LEU B CA 1
ATOM 1665 C C . LEU B 1 87 ? 0.605 -6.512 0.988 1 87.69 87 LEU B C 1
ATOM 1667 O O . LEU B 1 87 ? 0.826 -5.715 0.073 1 87.69 87 LEU B O 1
ATOM 1671 N N . SER B 1 88 ? 1.579 -7.008 1.766 1 81.94 88 SER B N 1
ATOM 1672 C CA . SER B 1 88 ? 2.984 -6.844 1.408 1 81.94 88 SER B CA 1
ATOM 1673 C C . SER B 1 88 ? 3.73 -8.172 1.476 1 81.94 88 SER B C 1
ATOM 1675 O O . SER B 1 88 ? 3.287 -9.109 2.148 1 81.94 88 SER B O 1
ATOM 1677 N N . GLY B 1 89 ? 4.656 -8.359 0.58 1 75.62 89 GLY B N 1
ATOM 1678 C CA . GLY B 1 89 ? 5.504 -9.539 0.674 1 75.62 89 GLY B CA 1
ATOM 1679 C C . GLY B 1 89 ? 6.266 -9.617 1.982 1 75.62 89 GLY B C 1
ATOM 1680 O O . GLY B 1 89 ? 6.23 -8.688 2.787 1 75.62 89 GLY B O 1
ATOM 1681 N N . PRO B 1 90 ? 6.824 -10.828 2.213 1 65.19 90 PRO B N 1
ATOM 1682 C CA . PRO B 1 90 ? 7.586 -11.008 3.453 1 65.19 90 PRO B CA 1
ATOM 1683 C C . PRO B 1 90 ? 8.75 -10.023 3.576 1 65.19 90 PRO B C 1
ATOM 1685 O O . PRO B 1 90 ? 9.461 -9.773 2.6 1 65.19 90 PRO B O 1
ATOM 1688 N N . ARG B 1 91 ? 8.539 -9.141 4.566 1 60.06 91 ARG B N 1
ATOM 1689 C CA . ARG B 1 91 ? 9.656 -8.227 4.789 1 60.06 91 ARG B CA 1
ATOM 1690 C C . ARG B 1 91 ? 10.844 -8.961 5.398 1 60.06 91 ARG B C 1
ATOM 1692 O O . ARG B 1 91 ? 10.672 -9.891 6.184 1 60.06 91 ARG B O 1
ATOM 1699 N N . LYS B 1 92 ? 11.859 -8.906 4.703 1 52.59 92 LYS B N 1
ATOM 1700 C CA . LYS B 1 92 ? 13.008 -9.43 5.438 1 52.59 92 LYS B CA 1
ATOM 1701 C C . LYS B 1 92 ? 12.992 -8.945 6.887 1 52.59 92 LYS B C 1
ATOM 1703 O O . LYS B 1 92 ? 12.5 -7.859 7.18 1 52.59 92 LYS B O 1
ATOM 1708 N N . ALA B 1 93 ? 12.961 -9.781 7.852 1 43.97 93 ALA B N 1
ATOM 1709 C CA . ALA B 1 93 ? 13.055 -9.43 9.266 1 43.97 93 ALA B CA 1
ATOM 1710 C C . ALA B 1 93 ? 13.703 -8.062 9.453 1 43.97 93 ALA B C 1
ATOM 1712 O O . ALA B 1 93 ? 14.867 -7.859 9.086 1 43.97 93 ALA B O 1
ATOM 1713 N N . ARG B 1 94 ? 12.891 -7.098 9.195 1 43.44 94 ARG B N 1
ATOM 1714 C CA . ARG B 1 94 ? 13.492 -5.801 9.492 1 43.44 94 ARG B CA 1
ATOM 1715 C C . ARG B 1 94 ? 14.312 -5.859 10.773 1 43.44 94 ARG B C 1
ATOM 1717 O O . ARG B 1 94 ? 13.852 -6.383 11.789 1 43.44 94 ARG B O 1
ATOM 1724 N N . GLU B 1 95 ? 15.547 -5.871 10.594 1 41.94 95 GLU B N 1
ATOM 1725 C CA . GLU B 1 95 ? 16.438 -5.789 11.742 1 41.94 95 GLU B CA 1
ATOM 1726 C C . GLU B 1 95 ? 15.906 -4.809 12.781 1 41.94 95 GLU B C 1
ATOM 1728 O O . GLU B 1 95 ? 16.078 -5.02 13.984 1 41.94 95 GLU B O 1
ATOM 1733 N N . VAL B 1 96 ? 15.148 -3.912 12.328 1 39.81 96 VAL B N 1
ATOM 1734 C CA . VAL B 1 96 ? 14.781 -2.857 13.273 1 39.81 96 VAL B CA 1
ATOM 1735 C C . VAL B 1 96 ? 13.742 -3.385 14.258 1 39.81 96 VAL B C 1
ATOM 1737 O O . VAL B 1 96 ? 13.727 -2.979 15.422 1 39.81 96 VAL B O 1
ATOM 1740 N N . TYR B 1 97 ? 12.789 -4.199 13.812 1 39.19 97 TYR B N 1
ATOM 1741 C CA . TYR B 1 97 ? 11.836 -4.754 14.766 1 39.19 97 TYR B CA 1
ATOM 1742 C C . TYR B 1 97 ? 12.539 -5.652 15.773 1 39.19 97 TYR B C 1
ATOM 1744 O O . TYR B 1 97 ? 12.008 -5.918 16.859 1 39.19 97 TYR B O 1
ATOM 1752 N N . ARG B 1 98 ? 13.484 -6.289 15.289 1 40.72 98 ARG B N 1
ATOM 1753 C CA . ARG B 1 98 ? 14.242 -7.062 16.266 1 40.72 98 ARG B CA 1
ATOM 1754 C C . ARG B 1 98 ? 14.664 -6.191 17.453 1 40.72 98 ARG B C 1
ATOM 1756 O O . ARG B 1 98 ? 14.891 -6.699 18.547 1 40.72 98 ARG B O 1
ATOM 1763 N N . HIS B 1 99 ? 14.828 -4.926 17.094 1 38.38 99 HIS B N 1
ATOM 1764 C CA . HIS B 1 99 ? 15.383 -4.129 18.188 1 38.38 99 HIS B CA 1
ATOM 1765 C C . HIS B 1 99 ? 14.273 -3.609 19.094 1 38.38 99 HIS B C 1
ATOM 1767 O O . HIS B 1 99 ? 14.539 -3.242 20.234 1 38.38 99 HIS B O 1
ATOM 1773 N N . PHE B 1 100 ? 13.086 -3.42 18.672 1 36.16 100 PHE B N 1
ATOM 1774 C CA . PHE B 1 100 ? 12.078 -2.773 19.5 1 36.16 100 PHE B CA 1
ATOM 1775 C C . PHE B 1 100 ? 11.344 -3.797 20.359 1 36.16 100 PHE B C 1
ATOM 1777 O O . PHE B 1 100 ? 10.383 -3.461 21.047 1 36.16 100 PHE B O 1
ATOM 1784 N N . GLY B 1 101 ? 11.531 -5.047 20.156 1 35.09 101 GLY B N 1
ATOM 1785 C CA . GLY B 1 101 ? 10.859 -5.984 21.047 1 35.09 101 GLY B CA 1
ATOM 1786 C C . GLY B 1 101 ? 11.242 -5.801 22.5 1 35.09 101 GLY B C 1
ATOM 1787 O O . GLY B 1 101 ? 11.891 -4.812 22.859 1 35.09 101 GLY B O 1
ATOM 1788 N N . LYS B 1 102 ? 10.859 -6.715 23.391 1 42.25 102 LYS B N 1
ATOM 1789 C CA . LYS B 1 102 ? 11.18 -6.695 24.812 1 42.25 102 LYS B CA 1
ATOM 1790 C C . LYS B 1 102 ? 12.672 -6.441 25.031 1 42.25 102 LYS B C 1
ATOM 1792 O O . LYS B 1 102 ? 13.492 -6.738 24.172 1 42.25 102 LYS B O 1
ATOM 1797 N N . ALA B 1 103 ? 13.031 -5.59 26.047 1 39.78 103 ALA B N 1
ATOM 1798 C CA . ALA B 1 103 ? 14.398 -5.34 26.5 1 39.78 103 ALA B CA 1
ATOM 1799 C C . ALA B 1 103 ? 15.266 -6.578 26.312 1 39.78 103 ALA B C 1
ATOM 1801 O O . ALA B 1 103 ? 14.867 -7.688 26.688 1 39.78 103 ALA B O 1
ATOM 1802 N N . PRO B 1 104 ? 16.266 -6.477 25.609 1 38.75 104 PRO B N 1
ATOM 1803 C CA . PRO B 1 104 ? 17.266 -7.543 25.672 1 38.75 104 PRO B CA 1
ATOM 1804 C C . PRO B 1 104 ? 17.656 -7.906 27.109 1 38.75 104 PRO B C 1
ATOM 1806 O O . PRO B 1 104 ? 17.844 -7.016 27.938 1 38.75 104 PRO B O 1
ATOM 1809 N N . GLY B 1 105 ? 17.266 -9.117 27.594 1 41.59 105 GLY B N 1
ATOM 1810 C CA . GLY B 1 105 ? 17.562 -9.633 28.922 1 41.59 105 GLY B CA 1
ATOM 1811 C C . GLY B 1 105 ? 16.359 -10.234 29.609 1 41.59 105 GLY B C 1
ATOM 1812 O O . GLY B 1 105 ? 16.469 -10.781 30.703 1 41.59 105 GLY B O 1
ATOM 1813 N N . THR B 1 106 ? 15.211 -9.766 29.125 1 44.06 106 THR B N 1
ATOM 1814 C CA . THR B 1 106 ? 14.117 -10.461 29.797 1 44.06 106 THR B CA 1
ATOM 1815 C C . THR B 1 106 ? 13.914 -11.852 29.203 1 44.06 106 THR B C 1
ATOM 1817 O O . THR B 1 106 ? 14.266 -12.102 28.047 1 44.06 106 THR B O 1
ATOM 1820 N N . PRO B 1 107 ? 13.555 -12.836 29.969 1 46.91 107 PRO B N 1
ATOM 1821 C CA . PRO B 1 107 ? 13.297 -14.219 29.547 1 46.91 107 PRO B CA 1
ATOM 1822 C C . PRO B 1 107 ? 12.297 -14.305 28.406 1 46.91 107 PRO B C 1
ATOM 1824 O O . PRO B 1 107 ? 11.273 -13.609 28.406 1 46.91 107 PRO B O 1
ATOM 1827 N N . HIS B 1 108 ? 12.594 -14.875 27.172 1 55.97 108 HIS B N 1
ATOM 1828 C CA . HIS B 1 108 ? 11.883 -15.195 25.938 1 55.97 108 HIS B CA 1
ATOM 1829 C C . HIS B 1 108 ? 11.93 -14.031 24.969 1 55.97 108 HIS B C 1
ATOM 1831 O O . HIS B 1 108 ? 11.133 -13.977 24.016 1 55.97 108 HIS B O 1
ATOM 1837 N N . SER B 1 109 ? 12.641 -12.984 25.203 1 45.59 109 SER B N 1
ATOM 1838 C CA . SER B 1 109 ? 12.812 -11.898 24.25 1 45.59 109 SER B CA 1
ATOM 1839 C C . SER B 1 109 ? 13.727 -12.305 23.094 1 45.59 109 SER B C 1
ATOM 1841 O O . SER B 1 109 ? 14.766 -12.93 23.312 1 45.59 109 SER B O 1
ATOM 1843 N N . HIS B 1 110 ? 13.344 -12.641 22 1 48.34 110 HIS B N 1
ATOM 1844 C CA . HIS B 1 110 ? 14.195 -12.914 20.859 1 48.34 110 HIS B CA 1
ATOM 1845 C C . HIS B 1 110 ? 14.781 -11.633 20.281 1 48.34 110 HIS B C 1
ATOM 1847 O O . HIS B 1 110 ? 15.281 -11.625 19.141 1 48.34 110 HIS B O 1
ATOM 1853 N N . THR B 1 111 ? 14.578 -10.539 20.938 1 45.34 111 THR B N 1
ATOM 1854 C CA . THR B 1 111 ? 15.148 -9.289 20.453 1 45.34 111 THR B CA 1
ATOM 1855 C C . THR B 1 111 ? 16.672 -9.297 20.562 1 45.34 111 THR B C 1
ATOM 1857 O O . THR B 1 111 ? 17.219 -9.68 21.594 1 45.34 111 THR B O 1
ATOM 1860 N N . LYS B 1 112 ? 17.375 -9.25 19.516 1 47.91 112 LYS B N 1
ATOM 1861 C CA . LYS B 1 112 ? 18.828 -9.258 19.516 1 47.91 112 LYS B CA 1
ATOM 1862 C C . LYS B 1 112 ? 19.375 -7.957 20.094 1 47.91 112 LYS B C 1
ATOM 1864 O O . LYS B 1 112 ? 18.891 -6.871 19.781 1 47.91 112 LYS B O 1
ATOM 1869 N N . PRO B 1 113 ? 20.234 -8.055 21.109 1 42.75 113 PRO B N 1
ATOM 1870 C CA . PRO B 1 113 ? 20.891 -6.883 21.703 1 42.75 113 PRO B CA 1
ATOM 1871 C C . PRO B 1 113 ? 21.609 -6.02 20.656 1 42.75 113 PRO B C 1
ATOM 1873 O O . PRO B 1 113 ? 22.078 -6.539 19.641 1 42.75 113 PRO B O 1
ATOM 1876 N N . TYR B 1 114 ? 21.062 -4.867 20.406 1 40.97 114 TYR B N 1
ATOM 1877 C CA . TYR B 1 114 ? 21.938 -3.975 19.656 1 40.97 114 TYR B CA 1
ATOM 1878 C C . TYR B 1 114 ? 23.344 -3.986 20.25 1 40.97 114 TYR B C 1
ATOM 1880 O O . TYR B 1 114 ? 23.547 -3.545 21.391 1 40.97 114 TYR B O 1
ATOM 1888 N N . VAL B 1 115 ? 24.078 -5.016 20 1 36.41 115 VAL B N 1
ATOM 1889 C CA . VAL B 1 115 ? 25.453 -4.871 20.453 1 36.41 115 VAL B CA 1
ATOM 1890 C C . VAL B 1 115 ? 26.125 -3.699 19.734 1 36.41 115 VAL B C 1
ATOM 1892 O O . VAL B 1 115 ? 26.281 -3.725 18.516 1 36.41 115 VAL B O 1
ATOM 1895 N N . ARG B 1 116 ? 25.672 -2.562 20.016 1 38.5 116 ARG B N 1
ATOM 1896 C CA . ARG B 1 116 ? 26.5 -1.444 19.562 1 38.5 116 ARG B CA 1
ATOM 1897 C C . ARG B 1 116 ? 27.953 -1.658 19.953 1 38.5 116 ARG B C 1
ATOM 1899 O O . ARG B 1 116 ? 28.766 -0.731 19.875 1 38.5 116 ARG B O 1
ATOM 1906 N N . SER B 1 117 ? 28.203 -2.877 20.609 1 36.38 117 SER B N 1
ATOM 1907 C CA . SER B 1 117 ? 29.578 -2.83 21.125 1 36.38 117 SER B CA 1
ATOM 1908 C C . SER B 1 117 ? 30.594 -2.828 19.984 1 36.38 117 SER B C 1
ATOM 1910 O O . SER B 1 117 ? 30.828 -3.859 19.359 1 36.38 117 SER B O 1
ATOM 1912 N N . LYS B 1 118 ? 30.484 -1.927 19.062 1 35.84 118 LYS B N 1
ATOM 1913 C CA . LYS B 1 118 ? 31.672 -1.955 18.203 1 35.84 118 LYS B CA 1
ATOM 1914 C C . LYS B 1 118 ? 32.938 -1.855 19.031 1 35.84 118 LYS B C 1
ATOM 1916 O O . LYS B 1 118 ? 34.031 -1.684 18.484 1 35.84 118 LYS B O 1
ATOM 1921 N N . GLY B 1 119 ? 32.875 -1.45 20.297 1 32.22 119 GLY B N 1
ATOM 1922 C CA . GLY B 1 119 ? 34.219 -1.101 20.734 1 32.22 119 GLY B CA 1
A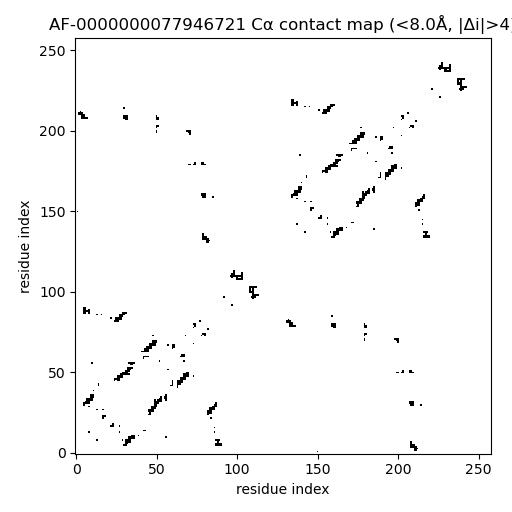TOM 1923 C C . GLY B 1 119 ? 35.188 -2.277 20.734 1 32.22 119 GLY B C 1
ATOM 1924 O O . GLY B 1 119 ? 34.781 -3.406 21.031 1 32.22 119 GLY B O 1
ATOM 1925 N N . ASN B 1 120 ? 36.281 -2.24 19.906 1 34.28 120 ASN B N 1
ATOM 1926 C CA . ASN B 1 120 ? 37.531 -2.955 19.641 1 34.28 120 ASN B CA 1
ATOM 1927 C C . ASN B 1 120 ? 38.188 -3.434 20.922 1 34.28 120 ASN B C 1
ATOM 1929 O O . ASN B 1 120 ? 39.344 -3.889 20.906 1 34.28 120 ASN B O 1
ATOM 1933 N N . LYS B 1 121 ? 37.812 -2.916 22.156 1 35.34 121 LYS B N 1
ATOM 1934 C CA . LYS B 1 121 ? 38.875 -3.049 23.141 1 35.34 121 LYS B CA 1
ATOM 1935 C C . LYS B 1 121 ? 39.125 -4.512 23.5 1 35.34 121 LYS B C 1
ATOM 1937 O O . LYS B 1 121 ? 39.969 -4.824 24.328 1 35.34 121 LYS B O 1
ATOM 1942 N N . PHE B 1 122 ? 38.125 -5.441 23.281 1 34.09 122 PHE B N 1
ATOM 1943 C CA . PHE B 1 122 ? 38.5 -6.656 24 1 34.09 122 PHE B CA 1
ATOM 1944 C C . PHE B 1 122 ? 39.625 -7.398 23.266 1 34.09 122 PHE B C 1
ATOM 1946 O O . PHE B 1 122 ? 39.344 -8.18 22.359 1 34.09 122 PHE B O 1
ATOM 1953 N N . GLU B 1 123 ? 40.594 -6.625 22.859 1 31.83 123 GLU B N 1
ATOM 1954 C CA . GLU B 1 123 ? 41.75 -7.227 22.172 1 31.83 123 GLU B CA 1
ATOM 1955 C C . GLU B 1 123 ? 42.219 -8.477 22.906 1 31.83 123 GLU B C 1
ATOM 1957 O O . GLU B 1 123 ? 41.906 -8.672 24.078 1 31.83 123 GLU B O 1
ATOM 1962 N N . ARG B 1 124 ? 43.5 -9.188 22.375 1 33.12 124 ARG B N 1
ATOM 1963 C CA . ARG B 1 124 ? 44.375 -10.367 22.25 1 33.12 124 ARG B CA 1
ATOM 1964 C C . ARG B 1 124 ? 45.094 -10.656 23.578 1 33.12 124 ARG B C 1
ATOM 1966 O O . ARG B 1 124 ? 46.094 -11.367 23.594 1 33.12 124 ARG B O 1
ATOM 1973 N N . ALA B 1 125 ? 44.688 -10.086 24.766 1 34.28 125 ALA B N 1
ATOM 1974 C CA . ALA B 1 125 ?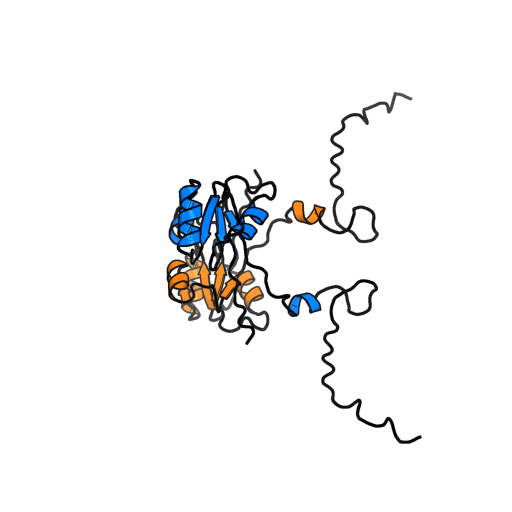 45.625 -10.391 25.844 1 34.28 125 ALA B CA 1
ATOM 1975 C C . ALA B 1 125 ? 45.688 -11.891 26.109 1 34.28 125 ALA B C 1
ATOM 1977 O O . ALA B 1 125 ? 46.062 -12.312 27.219 1 34.28 125 ALA B O 1
ATOM 1978 N N . ARG B 1 126 ? 44.969 -12.797 25.312 1 32.47 126 ARG B N 1
ATOM 1979 C CA . ARG B 1 126 ? 45.281 -14.18 25.672 1 32.47 126 ARG B CA 1
ATOM 1980 C C . ARG B 1 126 ? 46.75 -14.484 25.453 1 32.47 126 ARG B C 1
ATOM 1982 O O . ARG B 1 126 ? 47.219 -14.516 24.312 1 32.47 126 ARG B O 1
ATOM 1989 N N . GLY B 1 127 ? 47.688 -13.594 26.109 1 28.48 127 GLY B N 1
ATOM 1990 C CA . GLY B 1 127 ? 49.094 -13.93 26.188 1 28.48 127 GLY B CA 1
ATOM 1991 C C . GLY B 1 127 ? 49.344 -15.422 26.281 1 28.48 127 GLY B C 1
ATOM 1992 O O . GLY B 1 127 ? 48.438 -16.188 26.641 1 28.48 127 GLY B O 1
ATOM 1993 N N . ARG B 1 128 ? 50.5 -15.938 25.672 1 33.47 128 ARG B N 1
ATOM 1994 C CA . ARG B 1 128 ? 51.375 -17.094 25.562 1 33.47 128 ARG B CA 1
ATOM 1995 C C . ARG B 1 128 ? 51.688 -17.688 26.938 1 33.47 128 ARG B C 1
ATOM 1997 O O . ARG B 1 128 ? 52.219 -17.016 27.812 1 33.47 128 ARG B O 1
ATOM 2004 N N . ARG B 1 129 ? 50.656 -18.328 27.625 1 25.66 129 ARG B N 1
ATOM 2005 C CA . ARG B 1 129 ? 51.312 -19.359 28.422 1 25.66 129 ARG B CA 1
ATOM 2006 C C . ARG B 1 129 ? 51.812 -20.484 27.531 1 25.66 129 ARG B C 1
ATOM 2008 O O . ARG B 1 129 ? 51.156 -20.875 26.562 1 25.66 129 ARG B O 1
#

Solvent-accessible surface area (backbone atoms only — not comparable to full-atom values): 14786 Å² total; per-residue (Å²): 124,81,71,53,52,38,39,60,32,37,48,61,57,52,51,59,62,47,65,41,86,87,38,75,91,32,29,41,33,31,75,11,25,36,33,60,45,91,84,56,86,78,58,68,68,44,38,38,28,42,48,29,65,36,69,68,29,44,52,48,36,45,73,38,64,24,45,80,45,47,53,64,55,40,26,72,76,29,34,43,27,46,60,44,40,85,48,77,33,73,65,68,78,54,66,63,61,35,56,70,43,57,61,66,81,50,92,87,44,80,22,54,64,78,69,72,68,68,69,72,72,84,62,77,74,80,64,87,123,123,82,70,55,53,39,40,59,33,36,49,60,57,51,51,59,63,47,64,42,87,88,39,74,91,32,29,41,33,32,75,10,27,37,32,59,44,89,85,56,86,77,59,67,68,45,38,38,26,43,48,28,65,36,67,67,29,45,52,47,36,47,72,38,65,23,45,79,45,47,53,63,56,41,25,72,76,29,35,43,29,47,61,44,42,87,47,78,32,72,66,68,78,52,68,63,60,35,54,70,44,58,62,66,81,50,92,88,42,79,22,55,67,78,70,71,69,68,72,72,74,84,62,77,76,80,65,88,124

Foldseek 3Di:
DPCQPQDEAELVNVQVVCPPPPNPQAEEEEAAEYEYDPPDDAHAAHHYEYPYYDPVRVVRNVVNVHHYDYVVVCCVVPVPRPRHDYDTPDRDPPLVVLQPFDPPPDPPNSRDPPCPVPPPPVDDVPDDD/DPCQPQDEAELVNVQVVCPPPPNPQAEEEEAAEYEYDPPDDAHAAHHYEYPYYDPVRVVRNVVNVHHYDYVVVCCVVPVPRPRHDYDTPDGDPPLVVLQPFDPPPDPPNSRDPPCPVPPPPVDDVPDDD

InterPro domains:
  IPR000039 Large ribosomal subunit protein eL18 [PTHR10934] (1-129)
  IPR021131 Large ribosomal subunit protein uL15/eL18 [PF17135] (1-129)
  IPR036227 Large ribosomal subunit protein uL15/eL18 superfamily [SSF52080] (2-87)

pLDDT: mean 73.87, std 25.31, range [25.66, 97.12]

Radius of gyration: 23.24 Å; Cα contacts (8 Å, |Δi|>4): 438; chains: 2; bounding box: 85×50×67 Å

Sequence (258 aa):
MSKTNRPPLSISRLIRKMKNPGRENLTAVVVGTITDDVRLLKVPKLKVCALKVTDRARSRILKAGGQIITFDQLALTAPKGQGTVLLSGPRKAREVYRHFGKAPGTPHSHTKPYVRSKGNKFERARGRRMSKTNRPPLSISRLIRKMKNPGRENLTAVVVGTITDDVRLLKVPKLKVCALKVTDRARSRILKAGGQIITFDQLALTAPKGQGTVLLSGPRKAREVYRHFGKAPGTPHSHTKPYVRSKGNKFERARGRR

Nearest PDB structures (foldseek):
  7oyb-assembly1_Q1  TM=6.865E-01  e=3.921E-19  Danio rerio
  5lzz-assembly1_Q  TM=6.872E-01  e=1.030E-18  Oryctolagus cuniculus
  8q87-assembly1_BQ  TM=6.869E-01  e=2.706E-18  Gallus gallus
  7oyc-assembly1_Q1  TM=6.852E-01  e=3.981E-18  Xenopus laevis
  9cai-assembly1_CQ  TM=6.738E-01  e=2.053E-15  Caenorhabditis elegans

Organism: NCBI:txid2873325